Protein AF-A0A3R9URF5-F1 (afdb_monomer_lite)

Secondary structure (DSSP, 8-state):
-PPP------S----------------------------------------TT-----EEEES-TTTSSPPPHHHHHHHHHHHHS--HHHHHHHHHHHHT-SSHHHHHHHH-HHHHHHHHHGGGS--PPP---PPP-GGGGTT--EEEEEETT-SSS-HHHHHHHHHHHSPTT-EEEEETT--TTTHHHHTHHHHHHHHHHHHHT-

Radius of gyration: 18.82 Å; chains: 1; bounding box: 47×36×52 Å

pLDDT: mean 73.77, std 26.65, range [23.89, 97.88]

Structure (mmCIF, N/CA/C/O backbone):
data_AF-A0A3R9URF5-F1
#
_entry.id   AF-A0A3R9URF5-F1
#
loop_
_atom_site.group_PDB
_atom_site.id
_atom_site.type_symbol
_atom_site.label_atom_id
_atom_site.label_alt_id
_atom_site.label_comp_id
_atom_site.label_asym_id
_atom_site.label_entity_id
_atom_site.label_seq_id
_atom_site.pdbx_PDB_ins_code
_atom_site.Cartn_x
_atom_site.Cartn_y
_atom_site.Cartn_z
_atom_site.occupancy
_atom_site.B_iso_or_equiv
_atom_site.auth_seq_id
_atom_site.auth_comp_id
_atom_site.auth_asym_id
_atom_site.auth_atom_id
_atom_site.pdbx_PDB_model_num
ATOM 1 N N . SER A 1 1 ? -15.162 -20.707 -30.178 1.00 28.42 1 SER A N 1
ATOM 2 C CA . SER A 1 1 ? -14.607 -19.344 -30.094 1.00 28.42 1 SER A CA 1
ATOM 3 C C . SER A 1 1 ? -15.216 -18.653 -28.894 1.00 28.42 1 SER A C 1
ATOM 5 O O . SER A 1 1 ? -16.434 -18.517 -28.896 1.00 28.42 1 SER A O 1
ATOM 7 N N . PRO A 1 2 ? -14.468 -18.283 -27.844 1.00 25.27 2 PRO A N 1
ATOM 8 C CA . PRO A 1 2 ? -15.041 -17.464 -26.790 1.00 25.27 2 PRO A CA 1
ATOM 9 C C . PRO A 1 2 ? -15.089 -16.020 -27.293 1.00 25.27 2 PRO A C 1
ATOM 11 O O . PRO A 1 2 ? -14.069 -15.454 -27.683 1.00 25.27 2 PRO A O 1
ATOM 14 N N . GLY A 1 3 ? -16.306 -15.488 -27.382 1.00 24.94 3 GLY A N 1
ATOM 15 C CA . GLY A 1 3 ? -16.598 -14.134 -27.830 1.00 24.94 3 GLY A CA 1
ATOM 16 C C . GLY A 1 3 ? -16.501 -13.121 -26.694 1.00 24.94 3 GLY A C 1
ATOM 17 O O . GLY A 1 3 ? -16.787 -13.422 -25.538 1.00 24.94 3 GLY A O 1
ATOM 18 N N . CYS A 1 4 ? -16.114 -11.904 -27.054 1.00 27.30 4 CYS A N 1
ATOM 19 C CA . CYS A 1 4 ? -16.221 -10.709 -26.232 1.00 27.30 4 CYS A CA 1
ATOM 20 C C . CYS A 1 4 ? -17.657 -10.164 -26.317 1.00 27.30 4 CYS A C 1
ATOM 22 O O . CYS A 1 4 ? -18.156 -9.879 -27.403 1.00 27.30 4 CYS A O 1
ATOM 24 N N . GLY A 1 5 ? -18.324 -10.023 -25.170 1.00 26.41 5 GLY A N 1
ATOM 25 C CA . GLY A 1 5 ? -19.639 -9.392 -25.060 1.00 26.41 5 GLY A CA 1
ATOM 26 C C . GLY A 1 5 ? -19.650 -8.378 -23.922 1.00 26.41 5 GLY A C 1
ATOM 27 O O . GLY A 1 5 ? -19.259 -8.703 -22.805 1.00 26.41 5 GLY A O 1
ATOM 28 N N . ALA A 1 6 ? -20.098 -7.155 -24.208 1.00 30.95 6 ALA A N 1
ATOM 29 C CA . ALA A 1 6 ? -20.483 -6.172 -23.202 1.00 30.95 6 ALA A CA 1
ATOM 30 C C . ALA A 1 6 ? -22.001 -6.275 -23.001 1.00 30.95 6 ALA A C 1
ATOM 32 O O . ALA A 1 6 ? -22.753 -6.164 -23.969 1.00 30.95 6 ALA A O 1
ATOM 33 N N . GLY A 1 7 ? -22.449 -6.513 -21.768 1.00 25.31 7 GLY A N 1
ATOM 34 C CA . GLY A 1 7 ? -23.869 -6.632 -21.443 1.00 25.31 7 GLY A CA 1
ATOM 35 C C . GLY A 1 7 ? -24.193 -6.005 -20.093 1.00 25.31 7 GLY A C 1
ATOM 36 O O . GLY A 1 7 ? -23.496 -6.240 -19.110 1.00 25.31 7 GLY A O 1
ATOM 37 N N . SER A 1 8 ? -25.261 -5.212 -20.055 1.00 35.84 8 SER A N 1
ATOM 38 C CA . SER A 1 8 ? -25.933 -4.753 -18.841 1.00 35.84 8 SER A CA 1
ATOM 39 C C . SER A 1 8 ? -27.150 -5.647 -18.593 1.00 35.84 8 SER A C 1
ATOM 41 O O . SER A 1 8 ? -28.053 -5.721 -19.423 1.00 35.84 8 SER A O 1
ATOM 43 N N . GLY A 1 9 ? -27.179 -6.350 -17.458 1.00 24.16 9 GLY A N 1
ATOM 44 C CA . GLY A 1 9 ? -28.299 -7.217 -17.092 1.00 24.16 9 GLY A CA 1
ATOM 45 C C . GLY A 1 9 ? -28.294 -7.580 -15.610 1.00 24.16 9 GLY A C 1
ATOM 46 O O . GLY A 1 9 ? -27.248 -7.896 -15.052 1.00 24.16 9 GLY A O 1
ATOM 47 N N . GLY A 1 10 ? -29.469 -7.518 -14.979 1.00 32.72 10 GLY A N 1
ATOM 48 C CA . GLY A 1 10 ? -29.718 -8.054 -13.641 1.00 32.72 10 GLY A CA 1
ATOM 49 C C . GLY A 1 10 ? -30.339 -9.450 -13.726 1.00 32.72 10 GLY A C 1
ATOM 50 O O . GLY A 1 10 ? -31.340 -9.633 -14.417 1.00 32.72 10 GLY A O 1
ATOM 51 N N . GLY A 1 11 ? -29.745 -10.417 -13.024 1.00 24.05 11 GLY A N 1
ATOM 52 C CA . GLY A 1 11 ? -30.230 -11.795 -12.871 1.00 24.05 11 GLY A CA 1
ATOM 53 C C . GLY A 1 11 ? -29.167 -12.702 -12.224 1.00 24.05 11 GLY A C 1
ATOM 54 O O . GLY A 1 11 ? -27.980 -12.391 -12.332 1.00 24.05 11 GLY A O 1
ATOM 55 N N . PRO A 1 12 ? -29.544 -13.795 -11.528 1.00 28.56 12 PRO A N 1
ATOM 56 C CA . PRO A 1 12 ? -28.581 -14.695 -10.897 1.00 28.56 12 PRO A CA 1
ATOM 57 C C . PRO A 1 12 ? -27.862 -15.544 -11.956 1.00 28.56 12 PRO A C 1
ATOM 59 O O . PRO A 1 12 ? -28.504 -16.151 -12.812 1.00 28.56 12 PRO A O 1
ATOM 62 N N . GLY A 1 13 ? -26.531 -15.607 -11.886 1.00 29.31 13 GLY A N 1
ATOM 63 C CA . GLY A 1 13 ? -25.712 -16.404 -12.796 1.00 29.31 13 GLY A CA 1
ATOM 64 C C . GLY A 1 13 ? -24.413 -16.868 -12.141 1.00 29.31 13 GLY A C 1
ATOM 65 O O . GLY A 1 13 ? -23.781 -16.123 -11.398 1.00 29.31 13 GLY A O 1
ATOM 66 N N . SER A 1 14 ? -24.020 -18.107 -12.423 1.00 32.75 14 SER A N 1
ATOM 67 C CA . SER A 1 14 ? -22.758 -18.720 -11.999 1.00 32.75 14 SER A CA 1
ATOM 68 C C . SER A 1 14 ? -21.803 -18.824 -13.190 1.00 32.75 14 SER A C 1
ATOM 70 O O . SER A 1 14 ? -22.170 -19.409 -14.211 1.00 32.75 14 SER A O 1
ATOM 72 N N . GLY A 1 15 ? -20.582 -18.293 -13.064 1.00 30.11 15 GLY A N 1
ATOM 73 C CA . GLY A 1 15 ? -19.547 -18.394 -14.097 1.00 30.11 15 GLY A CA 1
ATOM 74 C C . GLY A 1 15 ? -18.146 -18.052 -13.581 1.00 30.11 15 GLY A C 1
ATOM 75 O O . GLY A 1 15 ? -17.984 -17.139 -12.777 1.00 30.11 15 GLY A O 1
ATOM 76 N N . SER A 1 16 ? -17.130 -18.776 -14.059 1.00 30.94 16 SER A N 1
ATOM 77 C CA . SER A 1 16 ? -15.710 -18.479 -13.817 1.00 30.94 16 SER A CA 1
ATOM 78 C C . SER A 1 16 ? -15.127 -17.702 -15.000 1.00 30.94 16 SER A C 1
ATOM 80 O O . SER A 1 16 ? -15.287 -18.118 -16.148 1.00 30.94 16 SER A O 1
ATOM 82 N N . GLY A 1 17 ? -14.435 -16.591 -14.731 1.00 27.28 17 GLY A N 1
ATOM 83 C CA . GLY A 1 17 ? -13.793 -15.773 -15.760 1.00 27.28 17 GLY A CA 1
ATOM 84 C C . GLY A 1 17 ? -12.640 -14.930 -15.213 1.00 27.28 17 GLY A C 1
ATOM 85 O O . GLY A 1 17 ? -12.707 -14.414 -14.101 1.00 27.28 17 GLY A O 1
ATOM 86 N N . CYS A 1 18 ? -11.582 -14.785 -16.009 1.00 27.02 18 CYS A N 1
ATOM 87 C CA . CYS A 1 18 ? -10.469 -13.868 -15.779 1.00 27.02 18 CYS A CA 1
ATOM 88 C C . CYS A 1 18 ? -10.665 -12.614 -16.646 1.00 27.02 18 CYS A C 1
ATOM 90 O O . CYS A 1 18 ? -10.828 -12.707 -17.861 1.00 27.02 18 CYS A O 1
ATOM 92 N N . GLY A 1 19 ? -10.679 -11.436 -16.017 1.00 24.86 19 GLY A N 1
ATOM 93 C CA . GLY A 1 19 ? -10.877 -10.157 -16.695 1.00 24.86 19 GLY A CA 1
ATOM 94 C C . GLY A 1 19 ? -9.983 -9.069 -16.111 1.00 24.86 19 GLY A C 1
ATOM 95 O O . GLY A 1 19 ? -9.901 -8.914 -14.896 1.00 24.86 19 GLY A O 1
ATOM 96 N N . ALA A 1 20 ? -9.327 -8.309 -16.986 1.00 30.61 20 ALA A N 1
ATOM 97 C CA . ALA A 1 20 ? -8.655 -7.062 -16.647 1.00 30.61 20 ALA A CA 1
ATOM 98 C C . ALA A 1 20 ? -9.535 -5.903 -17.128 1.00 30.61 20 ALA A C 1
ATOM 100 O O . ALA A 1 20 ? -9.883 -5.833 -18.306 1.00 30.61 20 ALA A O 1
ATOM 101 N N . GLY A 1 21 ? -9.911 -5.010 -16.214 1.00 26.44 21 GLY A N 1
ATOM 102 C CA . GLY A 1 21 ? -10.703 -3.826 -16.523 1.00 26.44 21 GLY A CA 1
ATOM 103 C C . GLY A 1 21 ? -10.091 -2.586 -15.888 1.00 26.44 21 GLY A C 1
ATOM 104 O O . GLY A 1 21 ? -9.818 -2.565 -14.691 1.00 26.44 21 GLY A O 1
ATOM 105 N N . SER A 1 22 ? -9.902 -1.538 -16.686 1.00 33.94 22 SER A N 1
ATOM 106 C CA . SER A 1 22 ? -9.777 -0.167 -16.193 1.00 33.94 22 SER A CA 1
ATOM 107 C C . SER A 1 22 ? -11.158 0.466 -16.308 1.00 33.94 22 SER A C 1
ATOM 109 O O . SER A 1 22 ? -11.662 0.646 -17.414 1.00 33.94 22 SER A O 1
ATOM 111 N N . GLY A 1 23 ? -11.801 0.743 -15.175 1.00 28.41 23 GLY A N 1
ATOM 112 C CA . GLY A 1 23 ? -13.142 1.316 -15.137 1.00 28.41 23 GLY A CA 1
ATOM 113 C C . GLY A 1 23 ? -13.184 2.578 -14.287 1.00 28.41 23 GLY A C 1
ATOM 114 O O . GLY A 1 23 ? -12.798 2.551 -13.123 1.00 28.41 23 GLY A O 1
ATOM 115 N N . SER A 1 24 ? -13.707 3.660 -14.857 1.00 39.72 24 SER A N 1
ATOM 116 C CA . SER A 1 24 ? -14.332 4.742 -14.095 1.00 39.72 24 SER A CA 1
ATOM 117 C C . SER A 1 24 ? -15.833 4.468 -14.123 1.00 39.72 24 SER A C 1
ATOM 119 O O . SER A 1 24 ? -16.439 4.551 -15.188 1.00 39.72 24 SER A O 1
ATOM 121 N N . GLY A 1 25 ? -16.427 4.075 -12.994 1.00 26.67 25 GLY A N 1
ATOM 122 C CA . GLY A 1 25 ? -17.831 3.664 -12.940 1.00 26.67 25 GLY A CA 1
ATOM 123 C C . GLY A 1 25 ? -18.557 4.203 -11.713 1.00 26.67 25 GLY A C 1
ATOM 124 O O . GLY A 1 25 ? -18.108 4.018 -10.585 1.00 26.67 25 GLY A O 1
ATOM 125 N N . SER A 1 26 ? -19.696 4.854 -11.946 1.00 30.62 26 SER A N 1
ATOM 126 C CA . SER A 1 26 ? -20.725 5.141 -10.941 1.00 30.62 26 SER A CA 1
ATOM 127 C C . SER A 1 26 ? -21.717 3.968 -10.929 1.00 30.62 26 SER A C 1
ATOM 129 O O . SER A 1 26 ? -22.151 3.534 -11.992 1.00 30.62 26 SER A O 1
ATOM 131 N N . GLY A 1 27 ? -22.002 3.393 -9.755 1.00 25.81 27 GLY A N 1
ATOM 132 C CA . GLY A 1 27 ? -22.607 2.055 -9.633 1.00 25.81 27 GLY A CA 1
ATOM 133 C C . GLY A 1 27 ? -24.140 1.966 -9.589 1.00 25.81 27 GLY A C 1
ATOM 134 O O . GLY A 1 27 ? -24.833 2.974 -9.518 1.00 25.81 27 GLY A O 1
ATOM 135 N N . CYS A 1 28 ? -24.6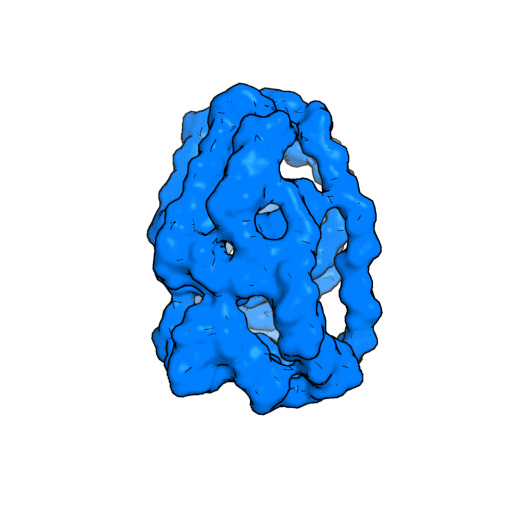46 0.725 -9.579 1.00 23.89 28 CYS A N 1
ATOM 136 C CA . CYS A 1 28 ? -25.727 0.172 -8.734 1.00 23.89 28 CYS A CA 1
ATOM 137 C C . CYS A 1 28 ? -25.755 -1.365 -8.918 1.00 23.89 28 CYS A C 1
ATOM 139 O O . CYS A 1 28 ? -25.467 -1.859 -10.005 1.00 23.89 28 CYS A O 1
ATOM 141 N N . GLY A 1 29 ? -26.005 -2.124 -7.842 1.00 25.17 29 GLY A N 1
ATOM 142 C CA . GLY A 1 29 ? -25.823 -3.583 -7.799 1.00 25.17 29 GLY A CA 1
ATOM 143 C C . GLY A 1 29 ? -27.100 -4.385 -7.532 1.00 25.17 29 GLY A C 1
ATOM 144 O O . GLY A 1 29 ? -28.068 -3.863 -6.986 1.00 25.17 29 GLY A O 1
ATOM 145 N N . ALA A 1 30 ? -27.049 -5.676 -7.868 1.00 25.08 30 ALA A N 1
ATOM 146 C CA . ALA A 1 30 ? -27.862 -6.750 -7.295 1.00 25.08 30 ALA A CA 1
ATOM 147 C C . ALA A 1 30 ? -27.061 -8.065 -7.380 1.00 25.08 30 ALA A C 1
ATOM 149 O O . ALA A 1 30 ? -26.409 -8.319 -8.392 1.00 25.08 30 ALA A O 1
ATOM 150 N N . GLY A 1 31 ? -27.052 -8.860 -6.305 1.00 29.19 31 GLY A N 1
ATOM 151 C CA . GLY A 1 31 ? -26.165 -10.020 -6.151 1.00 29.19 31 GLY A CA 1
ATOM 152 C C . GLY A 1 31 ? -26.843 -11.382 -6.316 1.00 29.19 31 GLY A C 1
ATOM 153 O O . GLY A 1 31 ? -28.028 -11.536 -6.031 1.00 29.19 31 GLY A O 1
ATOM 154 N N . SER A 1 32 ? -26.053 -12.381 -6.719 1.00 25.28 32 SER A N 1
ATOM 155 C CA . SER A 1 32 ? -26.089 -13.792 -6.277 1.00 25.28 32 SER A CA 1
ATOM 156 C C . SER A 1 32 ? -24.810 -14.484 -6.778 1.00 25.28 32 SER A C 1
ATOM 158 O O . SER A 1 32 ? -24.400 -14.241 -7.909 1.00 25.28 32 SER A O 1
ATOM 160 N N . GLY A 1 33 ? -24.131 -15.258 -5.922 1.00 31.80 33 GLY A N 1
ATOM 161 C CA . GLY A 1 33 ? -22.721 -15.638 -6.111 1.00 31.80 33 GLY A CA 1
ATOM 162 C C . GLY A 1 33 ? -22.437 -17.042 -6.662 1.00 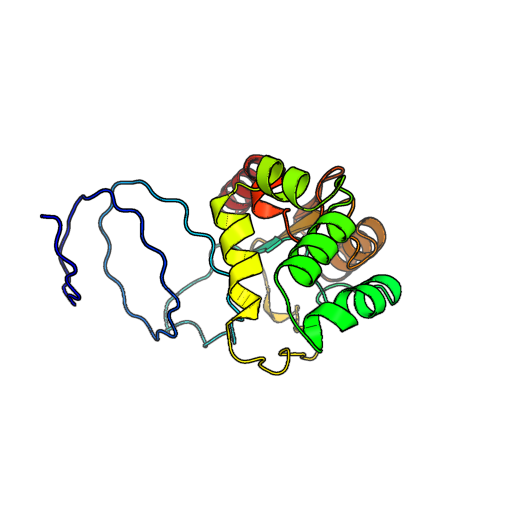31.80 33 GLY A C 1
ATOM 163 O O . GLY A 1 33 ? -23.276 -17.934 -6.582 1.00 31.80 33 GLY A O 1
ATOM 164 N N . SER A 1 34 ? -21.207 -17.238 -7.161 1.00 25.59 34 SER A N 1
ATOM 165 C CA . SER A 1 34 ? -20.244 -18.328 -6.853 1.00 25.59 34 SER A CA 1
ATOM 166 C C . SER A 1 34 ? -18.905 -18.057 -7.589 1.00 25.59 34 SER A C 1
ATOM 168 O O . SER A 1 34 ? -18.943 -17.482 -8.672 1.00 25.59 34 SER A O 1
ATOM 170 N N . GLY A 1 35 ? -17.754 -18.396 -6.966 1.00 29.36 35 GLY A N 1
ATOM 171 C CA . GLY A 1 35 ? -16.358 -17.956 -7.274 1.00 29.36 35 GLY A CA 1
ATOM 172 C C . GLY A 1 35 ? -15.794 -18.267 -8.681 1.00 29.36 35 GLY A C 1
ATOM 173 O O . GLY A 1 35 ? -16.471 -18.867 -9.505 1.00 29.36 35 GLY A O 1
ATOM 174 N N . SER A 1 36 ? -14.570 -17.902 -9.092 1.00 31.70 36 SER A N 1
ATOM 175 C CA . SER A 1 36 ? -13.349 -17.373 -8.455 1.00 31.70 36 SER A CA 1
ATOM 176 C C . SER A 1 36 ? -12.629 -16.418 -9.428 1.00 31.70 36 SER A C 1
ATOM 178 O O . SER A 1 36 ? -12.714 -16.613 -10.641 1.00 31.70 36 SER A O 1
ATOM 180 N N . GLY A 1 37 ? -11.855 -15.454 -8.908 1.00 25.44 37 GLY A N 1
ATOM 181 C CA . GLY A 1 37 ? -10.902 -14.645 -9.685 1.00 25.44 37 GLY A CA 1
ATOM 182 C C . GLY A 1 37 ? -10.166 -13.604 -8.828 1.00 25.44 37 GLY A C 1
ATOM 183 O O . GLY A 1 37 ? -10.797 -12.898 -8.047 1.00 25.44 37 GLY A O 1
ATOM 184 N N . CYS A 1 38 ? -8.839 -13.502 -8.957 1.00 25.75 38 CYS A N 1
ATOM 185 C CA . CYS A 1 38 ? -8.030 -12.449 -8.338 1.00 25.75 38 CYS A CA 1
ATOM 186 C C . CYS A 1 38 ? -7.681 -11.377 -9.383 1.00 25.75 38 CYS A C 1
ATOM 188 O O . CYS A 1 38 ? -6.877 -11.593 -10.284 1.00 25.75 38 CYS A O 1
ATOM 190 N N . GLY A 1 39 ? -8.313 -10.209 -9.259 1.00 25.00 39 GLY A N 1
ATOM 191 C CA . GLY A 1 39 ? -7.951 -8.995 -9.984 1.00 25.00 39 GLY A CA 1
ATOM 192 C C . GLY A 1 39 ? -7.612 -7.903 -8.977 1.00 25.00 39 GLY A C 1
ATOM 193 O O . GLY A 1 39 ? -8.473 -7.501 -8.200 1.00 25.00 39 GLY A O 1
ATOM 194 N N . ALA A 1 40 ? -6.368 -7.429 -8.973 1.00 31.81 40 ALA A N 1
ATOM 195 C CA . ALA A 1 40 ? -5.954 -6.269 -8.189 1.00 31.81 40 ALA A CA 1
ATOM 196 C C . ALA A 1 40 ? -5.761 -5.084 -9.141 1.00 31.81 40 ALA A C 1
ATOM 198 O O . ALA A 1 40 ? -4.789 -5.028 -9.893 1.00 31.81 40 ALA A O 1
ATOM 199 N N . GLY A 1 41 ? -6.713 -4.152 -9.136 1.00 29.17 41 GLY A N 1
ATOM 200 C CA . GLY A 1 41 ? -6.567 -2.854 -9.787 1.00 29.17 41 GLY A CA 1
ATOM 201 C C . GLY A 1 41 ? -5.970 -1.842 -8.815 1.00 29.17 41 GLY A C 1
ATOM 202 O O . GLY A 1 41 ? -6.345 -1.801 -7.646 1.00 29.17 41 GLY A O 1
ATOM 203 N N . SER A 1 42 ? -5.063 -0.997 -9.296 1.00 34.19 42 SER A N 1
ATOM 204 C CA . SER A 1 42 ? -4.685 0.224 -8.583 1.00 34.19 42 SER A CA 1
ATOM 205 C C . SER A 1 42 ? -5.685 1.324 -8.945 1.00 34.19 42 SER A C 1
ATOM 207 O O . SER A 1 42 ? -5.737 1.767 -10.090 1.00 34.19 42 SER A O 1
ATOM 209 N N . GLY A 1 43 ? -6.502 1.745 -7.979 1.00 30.08 43 GLY A N 1
ATOM 210 C CA . GLY A 1 43 ? -7.451 2.849 -8.114 1.00 30.08 43 GLY A CA 1
ATOM 211 C C . GLY A 1 43 ? -7.078 4.000 -7.184 1.00 30.08 43 GLY A C 1
ATOM 212 O O . GLY A 1 43 ? -6.783 3.789 -6.012 1.00 30.08 43 GLY A O 1
ATOM 213 N N . SER A 1 44 ? -7.113 5.230 -7.692 1.00 31.88 44 SER A N 1
ATOM 214 C CA . SER A 1 44 ? -7.213 6.424 -6.849 1.00 31.88 44 SER A CA 1
ATOM 215 C C . SER A 1 44 ? -8.698 6.704 -6.635 1.00 31.88 44 SER A C 1
ATOM 217 O O . SER A 1 44 ? -9.380 7.155 -7.552 1.00 31.88 44 SER A O 1
ATOM 219 N N . GLY A 1 45 ? -9.223 6.390 -5.452 1.00 28.03 45 GLY A N 1
ATOM 220 C CA . GLY A 1 45 ? -10.602 6.710 -5.099 1.00 28.03 45 GLY A CA 1
ATOM 221 C C . GLY A 1 45 ? -10.700 8.139 -4.577 1.00 28.03 45 GLY A C 1
ATOM 222 O O . GLY A 1 45 ? -10.264 8.418 -3.464 1.00 28.03 45 GLY A O 1
ATOM 223 N N . ALA A 1 46 ? -11.317 9.042 -5.339 1.00 30.80 46 ALA A N 1
ATOM 224 C CA . ALA A 1 46 ? -12.064 10.119 -4.704 1.00 30.80 46 ALA A CA 1
ATOM 225 C C . ALA A 1 46 ? -13.292 9.454 -4.073 1.00 30.80 46 ALA A C 1
ATOM 227 O O . ALA A 1 46 ? -14.088 8.846 -4.789 1.00 30.80 46 ALA A O 1
ATOM 228 N N . GLY A 1 47 ? -13.410 9.488 -2.745 1.00 31.11 47 GLY A N 1
ATOM 229 C CA . GLY A 1 47 ? -14.585 8.956 -2.064 1.00 31.11 47 GLY A CA 1
ATOM 230 C C . GLY A 1 47 ? -15.825 9.690 -2.560 1.00 31.11 47 GLY A C 1
ATOM 231 O O . GLY A 1 47 ? -16.051 10.839 -2.187 1.00 31.11 47 GLY A O 1
ATOM 232 N N . ALA A 1 48 ? -16.618 9.052 -3.419 1.00 35.41 48 ALA A N 1
ATOM 233 C CA . ALA A 1 48 ? -17.992 9.478 -3.601 1.00 35.41 48 ALA A CA 1
ATOM 234 C C . ALA A 1 48 ? -18.702 9.280 -2.252 1.00 35.41 48 ALA A C 1
ATOM 236 O O . ALA A 1 48 ? -18.423 8.284 -1.572 1.00 35.41 48 ALA A O 1
ATOM 237 N N . PRO A 1 49 ? -19.599 10.190 -1.834 1.00 37.12 49 PRO A N 1
ATOM 238 C CA . PRO A 1 49 ? -20.479 9.886 -0.720 1.00 37.12 49 PRO A CA 1
ATOM 239 C C . PRO A 1 49 ? -21.173 8.562 -1.040 1.00 37.12 49 PRO A C 1
ATOM 241 O O . PRO A 1 49 ? -21.697 8.379 -2.141 1.00 37.12 49 PRO A O 1
ATOM 244 N N . ALA A 1 50 ? -21.096 7.623 -0.097 1.00 44.47 50 ALA A N 1
ATOM 245 C CA . ALA A 1 50 ? -21.834 6.376 -0.160 1.00 44.47 50 ALA A CA 1
ATOM 246 C C . ALA A 1 50 ? -23.268 6.675 -0.615 1.00 44.47 50 ALA A C 1
ATOM 248 O O . ALA A 1 50 ? -23.893 7.608 -0.099 1.00 44.47 50 ALA A O 1
ATOM 249 N N . ALA A 1 51 ? -23.775 5.914 -1.592 1.00 43.97 51 ALA A N 1
ATOM 250 C CA . ALA A 1 51 ? -25.187 5.986 -1.947 1.00 43.97 51 ALA A CA 1
ATOM 251 C C . ALA A 1 51 ? -26.005 5.909 -0.644 1.00 43.97 51 ALA A C 1
ATOM 253 O O . ALA A 1 51 ? -25.646 5.098 0.223 1.00 43.97 51 ALA A O 1
ATOM 254 N N . PRO A 1 52 ? -27.039 6.751 -0.456 1.00 41.69 52 PRO A N 1
ATOM 255 C CA . PRO A 1 52 ? -27.807 6.765 0.782 1.00 41.69 52 PRO A CA 1
ATOM 256 C C . PRO A 1 52 ? -28.220 5.336 1.156 1.00 41.69 52 PRO A C 1
ATOM 258 O O . PRO A 1 52 ? -28.954 4.692 0.412 1.00 41.69 52 PRO A O 1
ATOM 261 N N . GLY A 1 53 ? -27.692 4.823 2.272 1.00 54.00 53 GLY A N 1
ATOM 262 C CA . GLY A 1 53 ? -27.992 3.476 2.766 1.00 54.00 53 GLY A CA 1
ATOM 263 C C . GLY A 1 53 ? -26.840 2.465 2.778 1.00 54.00 53 GLY A C 1
ATOM 264 O O . GLY A 1 53 ? -26.992 1.440 3.438 1.00 54.00 53 GLY A O 1
ATOM 265 N N . VAL A 1 54 ? -25.684 2.724 2.152 1.00 58.31 54 VAL A N 1
ATOM 266 C CA . VAL A 1 54 ? -24.510 1.842 2.331 1.00 58.31 54 VAL A CA 1
ATOM 267 C C . VAL A 1 54 ? -23.845 2.163 3.669 1.00 58.31 54 VAL A C 1
ATOM 269 O O . VAL A 1 54 ? -23.293 3.248 3.855 1.00 58.31 54 VAL A O 1
ATOM 272 N N . ARG A 1 55 ? -23.910 1.221 4.615 1.00 69.56 55 ARG A N 1
ATOM 273 C CA . ARG A 1 55 ? -23.173 1.301 5.880 1.00 69.56 55 ARG A CA 1
ATOM 274 C C . ARG A 1 55 ? -21.872 0.523 5.764 1.00 69.56 55 ARG A C 1
ATOM 276 O O . ARG A 1 55 ? -21.866 -0.609 5.297 1.00 69.56 55 ARG A O 1
ATOM 283 N N . LEU A 1 56 ? -20.778 1.156 6.178 1.00 77.88 56 LEU A N 1
ATOM 284 C CA . LEU A 1 56 ? -19.501 0.476 6.331 1.00 77.88 56 LEU A CA 1
ATOM 285 C C . LEU A 1 56 ? -19.562 -0.362 7.604 1.00 77.88 56 LEU A C 1
ATOM 287 O O . LEU A 1 56 ? -19.868 0.167 8.671 1.00 77.88 56 LEU A O 1
ATOM 291 N N . GLU A 1 57 ? -19.273 -1.648 7.471 1.00 84.94 57 GLU A N 1
ATOM 292 C CA . GLU A 1 57 ? -19.162 -2.568 8.604 1.00 84.94 57 GLU A CA 1
ATOM 293 C C . GLU A 1 57 ? -17.785 -2.437 9.269 1.00 84.94 57 GLU A C 1
ATOM 295 O O . GLU A 1 57 ? -17.658 -2.510 10.481 1.00 84.94 57 GLU A O 1
ATOM 300 N N . GLY A 1 58 ? -16.745 -2.116 8.500 1.00 87.94 58 GLY A N 1
ATOM 301 C CA . GLY A 1 58 ? -15.411 -1.897 9.036 1.00 87.94 58 GLY A CA 1
ATOM 302 C C . GLY A 1 58 ? -14.473 -1.257 8.025 1.00 87.94 58 GLY A C 1
ATOM 303 O O . GLY A 1 58 ? -14.794 -1.132 6.841 1.00 87.94 58 GLY A O 1
ATOM 304 N N . LEU A 1 59 ? -13.305 -0.841 8.503 1.00 90.94 59 LEU A N 1
ATOM 305 C CA . LEU A 1 59 ? -12.263 -0.223 7.694 1.00 90.94 59 LEU A CA 1
ATOM 306 C C . LEU A 1 59 ? -10.923 -0.917 7.936 1.00 90.94 59 LEU A C 1
ATOM 308 O O . LEU A 1 59 ? -10.382 -0.863 9.038 1.00 90.94 59 LEU A O 1
ATOM 312 N N . VAL A 1 60 ? -10.358 -1.506 6.883 1.00 92.94 60 VAL A N 1
ATOM 313 C CA . VAL A 1 60 ? -8.988 -2.029 6.892 1.00 92.94 60 VAL A CA 1
ATOM 314 C C . VAL A 1 60 ? -8.097 -1.103 6.074 1.00 92.94 60 VAL A C 1
ATOM 316 O O . VAL A 1 60 ? -8.345 -0.869 4.893 1.00 92.94 60 VAL A O 1
ATOM 319 N N . LEU A 1 61 ? -7.054 -0.565 6.702 1.00 92.81 61 LEU A N 1
ATOM 320 C CA . LEU A 1 61 ? -6.061 0.290 6.062 1.00 92.81 61 LEU A CA 1
ATOM 321 C C . LEU A 1 61 ? -4.750 -0.477 5.884 1.00 92.81 61 LEU A C 1
ATOM 323 O O . LEU A 1 61 ? -4.138 -0.900 6.863 1.00 92.81 61 LEU A O 1
ATOM 327 N N . LEU A 1 62 ? -4.304 -0.615 4.635 1.00 93.44 62 LEU A N 1
ATOM 328 C CA . LEU A 1 62 ? -3.061 -1.300 4.281 1.00 93.44 62 LEU A CA 1
ATOM 329 C C . LEU A 1 62 ? -1.954 -0.279 4.008 1.00 93.44 62 LEU A C 1
ATOM 331 O O . LEU A 1 62 ? -2.045 0.510 3.071 1.00 93.44 62 LEU A O 1
ATOM 335 N N . ASP A 1 63 ? -0.939 -0.284 4.865 1.00 91.88 63 ASP A N 1
ATOM 336 C CA . ASP A 1 63 ? 0.210 0.624 4.903 1.00 91.88 63 ASP A CA 1
ATOM 337 C C . ASP A 1 63 ? -0.131 2.080 4.513 1.00 91.88 63 ASP A C 1
ATOM 339 O O . ASP A 1 63 ? 0.477 2.648 3.598 1.00 91.88 63 ASP A O 1
ATOM 343 N N . PRO A 1 64 ? -1.135 2.704 5.168 1.00 88.12 64 PRO A N 1
ATOM 344 C CA . PRO A 1 64 ? -1.764 3.924 4.674 1.00 88.12 64 PRO A CA 1
ATOM 345 C C . PRO A 1 64 ? -0.794 5.109 4.709 1.00 88.12 64 PRO A C 1
ATOM 347 O O . PRO A 1 64 ? -0.506 5.703 5.756 1.00 88.12 64 PRO A O 1
ATOM 350 N N . THR A 1 65 ? -0.292 5.486 3.535 1.00 88.31 65 THR A N 1
ATOM 351 C CA . THR A 1 65 ? 0.613 6.628 3.397 1.00 88.31 65 THR A CA 1
ATOM 352 C C . THR A 1 65 ? -0.137 7.939 3.607 1.00 88.31 65 THR A C 1
ATOM 354 O O . THR A 1 65 ? -1.312 8.069 3.283 1.00 88.31 65 THR A O 1
ATOM 357 N N . GLN A 1 66 ? 0.536 8.924 4.206 1.00 86.38 66 GLN A N 1
ATOM 358 C CA . GLN A 1 66 ? -0.009 10.262 4.474 1.00 86.38 66 GLN A CA 1
ATOM 359 C C . GLN A 1 66 ? -1.164 10.340 5.487 1.00 86.38 66 GLN A C 1
ATOM 361 O O . GLN A 1 66 ? -1.470 11.448 5.919 1.00 86.38 66 GLN A O 1
ATOM 366 N N . VAL A 1 67 ? -1.726 9.222 5.963 1.00 90.25 67 VAL A N 1
ATOM 367 C CA . VAL A 1 67 ? -2.782 9.220 6.995 1.00 90.25 67 VAL A CA 1
ATOM 368 C C . VAL A 1 67 ? -2.204 9.496 8.386 1.00 90.25 67 VAL A C 1
ATOM 370 O O . VAL A 1 67 ? -2.563 10.481 9.024 1.00 90.25 67 VAL A O 1
ATOM 373 N N . PHE A 1 68 ? -1.244 8.682 8.835 1.00 89.69 68 PHE A N 1
ATOM 374 C CA . PHE A 1 68 ? -0.661 8.776 10.188 1.00 89.69 68 PHE A CA 1
ATOM 375 C C . PHE A 1 68 ? 0.760 9.357 10.212 1.00 89.69 68 PHE A C 1
ATOM 377 O O . PHE A 1 68 ? 1.351 9.568 11.269 1.00 89.69 68 PHE A O 1
ATOM 384 N N . GLY A 1 69 ? 1.334 9.638 9.042 1.00 88.50 69 GLY A N 1
ATOM 385 C CA . GLY A 1 69 ? 2.688 10.165 8.901 1.00 88.50 69 GLY A CA 1
ATOM 386 C C . GLY A 1 69 ? 2.993 10.579 7.468 1.00 88.50 69 GLY A C 1
ATOM 387 O O . GLY A 1 69 ? 2.277 10.210 6.545 1.00 88.50 69 GLY A O 1
ATOM 388 N N . GLY A 1 70 ? 4.030 11.396 7.280 1.00 86.69 70 GLY A N 1
ATOM 389 C CA . GLY A 1 70 ? 4.485 11.807 5.949 1.00 86.69 70 GLY A CA 1
ATOM 390 C C . GLY A 1 70 ? 5.386 10.768 5.279 1.00 86.69 70 GLY A C 1
ATOM 391 O O . GLY A 1 70 ? 5.857 9.830 5.923 1.00 86.69 70 GLY A O 1
ATOM 392 N N . PHE A 1 71 ? 5.661 10.975 3.991 1.00 89.25 71 PHE A N 1
ATOM 393 C CA . PHE A 1 71 ? 6.648 10.182 3.264 1.00 89.25 71 PHE A CA 1
ATOM 394 C C . PHE A 1 71 ? 8.074 10.438 3.763 1.00 89.25 71 PHE A C 1
ATOM 396 O O . PHE A 1 71 ? 8.439 11.560 4.120 1.00 89.25 71 PHE A O 1
ATOM 403 N N . ARG A 1 72 ? 8.920 9.408 3.703 1.00 92.12 72 ARG A N 1
ATOM 404 C CA . ARG A 1 72 ? 10.371 9.544 3.850 1.00 92.12 72 ARG A CA 1
ATOM 405 C C . ARG A 1 72 ? 10.935 10.291 2.637 1.00 92.12 72 ARG A C 1
ATOM 407 O O . ARG A 1 72 ? 10.644 9.904 1.506 1.00 92.12 72 ARG A O 1
ATOM 414 N N . PRO A 1 73 ? 11.816 11.289 2.824 1.00 93.50 73 PRO A N 1
ATOM 415 C CA . PRO A 1 73 ? 12.424 12.006 1.701 1.00 93.50 73 PRO A CA 1
ATOM 416 C C . PRO A 1 73 ? 13.140 11.078 0.711 1.00 93.50 73 PRO A C 1
ATOM 418 O O . PRO A 1 73 ? 12.978 11.217 -0.497 1.00 93.50 73 PRO A O 1
ATOM 421 N N . ALA A 1 74 ? 13.856 10.067 1.218 1.00 93.31 74 ALA A N 1
ATOM 422 C CA . ALA A 1 74 ? 14.538 9.073 0.388 1.00 93.31 74 ALA A CA 1
ATOM 423 C C . ALA A 1 74 ? 13.578 8.293 -0.529 1.00 93.31 74 ALA A C 1
ATOM 425 O O . ALA A 1 74 ? 13.942 7.959 -1.655 1.00 93.31 74 ALA A O 1
ATOM 426 N N . TYR A 1 75 ? 12.347 8.039 -0.074 1.00 92.62 75 TYR A N 1
ATOM 427 C CA . TYR A 1 75 ? 11.312 7.408 -0.889 1.00 92.62 75 TYR A CA 1
ATOM 428 C C . TYR A 1 75 ? 10.889 8.302 -2.051 1.00 92.62 75 TYR A C 1
ATOM 430 O O . TYR A 1 75 ? 10.889 7.856 -3.195 1.00 92.62 75 TYR A O 1
ATOM 438 N N . LEU A 1 76 ? 10.617 9.580 -1.779 1.00 92.00 76 LEU A N 1
ATOM 439 C CA . LEU A 1 76 ? 10.226 10.543 -2.812 1.00 92.00 76 LEU A CA 1
ATOM 440 C C . LEU A 1 76 ? 11.329 10.736 -3.856 1.00 92.00 76 LEU A C 1
ATOM 442 O O . LEU A 1 76 ? 11.057 10.692 -5.053 1.00 92.00 76 LEU A O 1
ATOM 446 N N . VAL A 1 77 ? 12.581 10.876 -3.411 1.00 95.00 77 VAL A N 1
ATOM 447 C CA . VAL A 1 77 ? 13.745 10.991 -4.302 1.00 95.00 77 VAL A CA 1
ATOM 448 C C . VAL A 1 77 ? 13.858 9.771 -5.215 1.00 95.00 77 VAL A C 1
ATOM 450 O O . VAL A 1 77 ? 14.141 9.912 -6.403 1.00 95.00 77 VAL A O 1
ATOM 453 N N . ARG A 1 78 ? 13.605 8.570 -4.687 1.00 93.62 78 ARG A N 1
ATOM 454 C CA . ARG A 1 78 ? 13.691 7.336 -5.468 1.00 93.62 78 ARG A CA 1
ATOM 455 C C . ARG A 1 78 ? 12.499 7.119 -6.400 1.00 93.62 78 ARG A C 1
ATOM 457 O O . ARG A 1 78 ? 12.686 6.538 -7.465 1.00 93.62 78 ARG A O 1
ATOM 464 N N . ALA A 1 79 ? 11.312 7.593 -6.029 1.00 89.69 79 ALA A N 1
ATOM 465 C CA . ALA A 1 79 ? 10.116 7.539 -6.868 1.00 89.69 79 ALA A CA 1
ATOM 466 C C . ALA A 1 79 ? 10.161 8.559 -8.020 1.00 89.69 79 ALA A C 1
ATOM 468 O O . ALA A 1 79 ? 9.618 8.306 -9.096 1.00 89.69 79 ALA A O 1
ATOM 469 N N . LEU A 1 80 ? 10.835 9.699 -7.827 1.00 90.56 80 LEU A N 1
ATOM 470 C CA . LEU A 1 80 ? 10.818 10.826 -8.762 1.00 90.56 80 LEU A CA 1
ATOM 471 C C . LEU A 1 80 ? 11.171 10.457 -10.220 1.00 90.56 80 LEU A C 1
ATOM 473 O O . LEU A 1 80 ? 10.425 10.864 -11.110 1.00 90.56 80 LEU A O 1
ATOM 477 N N . PRO A 1 81 ? 12.224 9.668 -10.523 1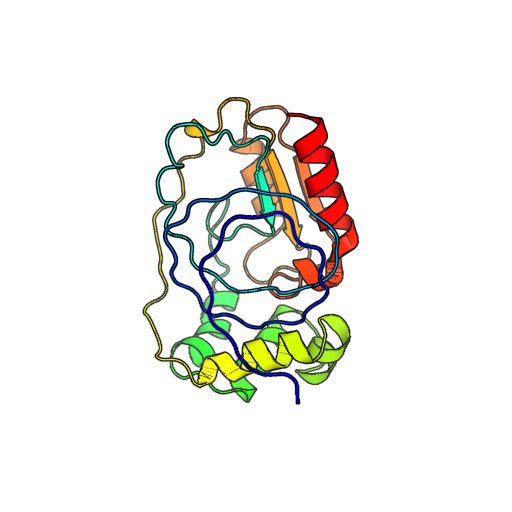.00 90.06 81 PRO A N 1
ATOM 478 C CA . PRO A 1 81 ? 12.542 9.310 -11.907 1.00 90.06 81 PRO A CA 1
ATOM 479 C C . PRO A 1 81 ? 11.426 8.524 -12.605 1.00 90.06 81 PRO A C 1
ATOM 481 O O . PRO A 1 81 ? 11.195 8.724 -13.797 1.00 90.06 81 PRO A O 1
ATOM 484 N N . MET A 1 82 ? 10.735 7.648 -11.867 1.00 89.25 82 MET A N 1
ATOM 485 C CA . MET A 1 82 ? 9.598 6.873 -12.368 1.00 89.25 82 MET A CA 1
ATOM 486 C C . MET A 1 82 ? 8.385 7.778 -12.613 1.00 89.25 82 MET A C 1
ATOM 488 O O . MET A 1 82 ? 7.733 7.639 -13.639 1.00 89.25 82 MET A O 1
ATOM 492 N N . LEU A 1 83 ? 8.124 8.738 -11.721 1.00 86.62 83 LEU A N 1
ATOM 493 C CA . LEU A 1 83 ? 7.001 9.674 -11.850 1.00 86.62 83 LEU A CA 1
ATOM 494 C C . LEU A 1 83 ? 7.187 10.683 -12.993 1.00 86.62 83 LEU A C 1
ATOM 496 O O . LEU A 1 83 ? 6.229 11.017 -13.683 1.00 86.62 83 LEU A O 1
ATOM 500 N N . LEU A 1 84 ? 8.411 11.178 -13.199 1.00 89.44 84 LEU A N 1
ATOM 501 C CA . LEU A 1 84 ? 8.696 12.170 -14.242 1.00 89.44 84 LEU A CA 1
ATOM 502 C C . LEU A 1 84 ? 8.747 11.558 -15.642 1.00 89.44 84 LEU A C 1
ATOM 504 O O . LEU A 1 84 ? 8.404 12.219 -16.619 1.00 89.44 84 LEU A O 1
ATOM 508 N N . ARG A 1 85 ? 9.256 10.329 -15.756 1.00 90.62 85 ARG A N 1
ATOM 509 C CA . ARG A 1 85 ? 9.463 9.641 -17.033 1.00 90.62 85 ARG A CA 1
ATOM 510 C C . ARG A 1 85 ? 9.313 8.129 -16.826 1.00 90.62 85 ARG A C 1
ATOM 512 O O . ARG A 1 85 ? 10.336 7.443 -16.687 1.00 90.62 85 ARG A O 1
ATOM 519 N N . PRO A 1 86 ? 8.081 7.605 -16.779 1.00 90.50 86 PRO A N 1
ATOM 520 C CA . PRO A 1 86 ? 7.858 6.193 -16.518 1.00 90.50 86 PRO A CA 1
ATOM 521 C C . PRO A 1 86 ? 8.395 5.342 -17.673 1.00 90.50 86 PRO A C 1
ATOM 523 O O . PRO A 1 86 ? 8.226 5.663 -18.846 1.00 90.50 86 PRO A O 1
ATOM 526 N N . THR A 1 87 ? 9.087 4.261 -17.329 1.00 94.31 87 THR A N 1
ATOM 527 C CA . THR A 1 87 ? 9.478 3.188 -18.253 1.00 94.31 87 THR A CA 1
ATOM 528 C C . THR A 1 87 ? 9.344 1.862 -17.507 1.00 94.31 87 THR A C 1
ATOM 530 O O . THR A 1 87 ? 9.510 1.872 -16.281 1.00 94.31 87 THR A O 1
ATOM 533 N N . PRO A 1 88 ? 9.120 0.726 -18.195 1.00 93.62 88 PRO A N 1
ATOM 534 C CA . PRO A 1 88 ? 9.057 -0.588 -17.549 1.00 93.62 88 PRO A CA 1
ATOM 535 C C . PRO A 1 88 ? 10.241 -0.831 -16.602 1.00 93.62 88 PRO A C 1
ATOM 537 O O . PRO A 1 88 ? 10.059 -1.050 -15.410 1.00 93.62 88 PRO A O 1
ATOM 540 N N . GLY A 1 89 ? 11.470 -0.593 -17.078 1.00 95.75 89 GLY A N 1
ATOM 541 C CA . GLY A 1 89 ? 12.675 -0.749 -16.259 1.00 95.75 89 GLY A CA 1
ATOM 542 C C . GLY A 1 89 ? 12.759 0.189 -15.045 1.00 95.75 89 GLY A C 1
ATOM 543 O O . GLY A 1 89 ? 13.280 -0.209 -14.003 1.00 95.75 89 GLY A O 1
ATOM 544 N N . ARG A 1 90 ? 12.237 1.423 -15.126 1.00 94.06 90 ARG A N 1
ATOM 545 C CA . ARG A 1 90 ? 12.183 2.335 -13.966 1.00 94.06 90 ARG A CA 1
ATOM 546 C C . ARG A 1 90 ? 11.142 1.896 -12.947 1.00 94.06 90 ARG A C 1
ATOM 548 O O . ARG A 1 90 ? 11.417 1.999 -11.756 1.00 94.06 90 ARG A O 1
ATOM 555 N N . ILE A 1 91 ? 9.995 1.401 -13.407 1.00 93.94 91 ILE A N 1
ATOM 556 C CA . ILE A 1 91 ? 8.936 0.863 -12.548 1.00 93.94 91 ILE A CA 1
ATOM 557 C C . ILE A 1 91 ? 9.439 -0.397 -11.846 1.00 93.94 91 ILE A C 1
ATOM 559 O O . ILE A 1 91 ? 9.466 -0.441 -10.618 1.00 93.94 91 ILE A O 1
ATOM 563 N N . GLY A 1 92 ? 9.951 -1.370 -12.600 1.00 95.50 92 GLY A N 1
ATOM 564 C CA . GLY A 1 92 ? 10.515 -2.598 -12.047 1.00 95.50 92 GLY A CA 1
ATOM 565 C C . GLY A 1 92 ? 11.671 -2.338 -11.082 1.00 95.50 92 GLY A C 1
ATOM 566 O O . GLY A 1 92 ? 11.712 -2.895 -9.987 1.00 95.50 92 GLY A O 1
ATOM 567 N N . GLY A 1 93 ? 12.593 -1.437 -11.437 1.00 96.69 93 GLY A N 1
ATOM 568 C CA . GLY A 1 93 ? 13.708 -1.057 -10.567 1.00 96.69 93 GLY A CA 1
ATOM 569 C C . GLY A 1 93 ? 13.277 -0.307 -9.302 1.00 96.69 93 GLY A C 1
ATOM 570 O O . GLY A 1 93 ? 13.913 -0.449 -8.252 1.00 96.69 93 GLY A O 1
ATOM 571 N N . PHE A 1 94 ? 12.202 0.482 -9.377 1.00 95.44 94 PHE A N 1
ATOM 572 C CA . PHE A 1 94 ? 11.604 1.131 -8.214 1.00 95.44 94 PHE A CA 1
ATOM 573 C C . PHE A 1 94 ? 10.932 0.111 -7.294 1.00 95.44 94 PHE A C 1
ATOM 575 O O . PHE A 1 94 ? 11.217 0.128 -6.099 1.00 95.44 94 PHE A O 1
ATOM 582 N N . LEU A 1 95 ? 10.124 -0.803 -7.839 1.00 95.00 95 LEU A N 1
ATOM 583 C CA . LEU A 1 95 ? 9.462 -1.865 -7.078 1.00 95.00 95 LEU A CA 1
ATOM 584 C C . LEU A 1 95 ? 10.481 -2.782 -6.398 1.00 95.00 95 LEU A C 1
ATOM 586 O O . LEU A 1 95 ? 10.395 -2.999 -5.196 1.00 95.00 95 LEU A O 1
ATOM 590 N N . ALA A 1 96 ? 11.511 -3.230 -7.118 1.00 96.56 96 ALA A N 1
ATOM 591 C CA . ALA A 1 96 ? 12.572 -4.058 -6.546 1.00 96.56 96 ALA A CA 1
ATOM 592 C C . ALA A 1 96 ? 13.304 -3.345 -5.407 1.00 96.56 96 ALA A C 1
ATOM 594 O O . ALA A 1 96 ? 13.533 -3.918 -4.340 1.00 96.56 96 ALA A O 1
ATOM 595 N N . TRP A 1 97 ? 13.629 -2.064 -5.607 1.00 96.88 97 TRP A N 1
ATOM 596 C CA . TRP A 1 97 ? 14.206 -1.252 -4.548 1.00 96.88 97 TRP A CA 1
ATOM 597 C C . TRP A 1 97 ? 13.248 -1.122 -3.366 1.00 96.88 97 TRP A C 1
ATOM 599 O O . TRP A 1 97 ? 13.681 -1.348 -2.245 1.00 96.88 97 TRP A O 1
ATOM 609 N N . GLU A 1 98 ? 11.983 -0.767 -3.579 1.00 94.25 98 GLU A N 1
ATOM 610 C CA . GLU A 1 98 ? 11.027 -0.545 -2.493 1.00 94.25 98 GLU A CA 1
ATOM 611 C C . GLU A 1 98 ? 10.827 -1.819 -1.678 1.00 94.25 98 GLU A C 1
ATOM 613 O O . GLU A 1 98 ? 11.006 -1.804 -0.461 1.00 94.25 98 GLU A O 1
ATOM 618 N N . SER A 1 99 ? 10.607 -2.932 -2.372 1.00 92.56 99 SER A N 1
ATOM 619 C CA . SER A 1 99 ? 10.429 -4.243 -1.765 1.00 92.56 99 SER A CA 1
ATOM 620 C C . SER A 1 99 ? 11.710 -4.798 -1.137 1.00 92.56 99 SER A C 1
ATOM 622 O O . SER A 1 99 ? 11.658 -5.715 -0.320 1.00 92.56 99 SER A O 1
ATOM 624 N N . GLY A 1 100 ? 12.878 -4.229 -1.453 1.00 94.44 100 GLY A N 1
ATOM 625 C CA . GLY A 1 100 ? 14.177 -4.741 -1.013 1.00 94.44 100 GLY A CA 1
ATOM 626 C C . GLY A 1 100 ? 14.484 -6.123 -1.590 1.00 94.44 100 GLY A C 1
ATOM 627 O O . GLY A 1 100 ? 15.111 -6.934 -0.914 1.00 94.44 100 GLY A O 1
ATOM 628 N N . LEU A 1 101 ? 13.998 -6.387 -2.803 1.00 94.12 101 LEU A N 1
ATOM 629 C CA . LEU A 1 101 ? 14.203 -7.627 -3.543 1.00 94.12 101 LEU A CA 1
ATOM 630 C C . LEU A 1 101 ? 15.332 -7.451 -4.563 1.00 94.12 101 LEU A C 1
ATOM 632 O O . LEU A 1 101 ? 15.622 -6.339 -5.013 1.00 94.12 101 LEU A O 1
ATOM 636 N N . ALA A 1 102 ? 15.981 -8.559 -4.922 1.00 94.88 102 ALA A N 1
ATOM 637 C CA . ALA A 1 102 ? 17.176 -8.594 -5.767 1.00 94.88 102 ALA A CA 1
ATOM 638 C C . ALA A 1 102 ? 16.866 -8.389 -7.266 1.00 94.88 102 ALA A C 1
ATOM 640 O O . ALA A 1 102 ? 17.302 -9.151 -8.122 1.00 94.88 102 ALA A O 1
ATOM 641 N N . GLY A 1 103 ? 16.113 -7.338 -7.584 1.00 96.62 103 GLY A N 1
ATOM 642 C CA . GLY A 1 103 ? 15.773 -6.936 -8.944 1.00 96.62 103 GLY A CA 1
ATOM 643 C C . GLY A 1 103 ? 14.323 -7.235 -9.351 1.00 96.62 103 GLY A C 1
ATOM 644 O O . GLY A 1 103 ? 13.576 -7.854 -8.593 1.00 96.62 103 GLY A O 1
ATOM 645 N N . PRO A 1 104 ? 13.918 -6.767 -10.547 1.00 95.88 104 PRO A N 1
ATOM 646 C CA . PRO A 1 104 ? 12.552 -6.890 -11.066 1.00 95.88 104 PRO A CA 1
ATOM 647 C C . PRO A 1 104 ? 12.007 -8.322 -11.087 1.00 95.88 104 PRO A C 1
ATOM 649 O O . PRO A 1 104 ? 10.867 -8.545 -10.697 1.00 95.88 104 PRO A O 1
ATOM 652 N N . GLN A 1 105 ? 12.834 -9.301 -11.471 1.00 96.06 105 GLN A N 1
ATOM 653 C CA . GLN A 1 105 ? 12.407 -10.700 -11.542 1.00 96.06 105 GLN A CA 1
ATOM 654 C C . GLN A 1 105 ? 11.984 -11.240 -10.171 1.00 96.06 105 GLN A C 1
ATOM 656 O O . GLN A 1 105 ? 10.921 -11.832 -10.054 1.00 96.06 105 GLN A O 1
ATOM 661 N N . ALA A 1 106 ? 12.747 -10.941 -9.115 1.00 96.00 106 ALA A N 1
ATOM 662 C CA . ALA A 1 106 ? 12.402 -11.362 -7.759 1.00 96.00 106 ALA A CA 1
ATOM 663 C C . ALA A 1 106 ? 11.075 -10.747 -7.272 1.00 96.00 106 ALA A C 1
ATOM 665 O O . ALA A 1 106 ? 10.375 -11.353 -6.467 1.00 96.00 106 ALA A O 1
ATOM 666 N N . VAL A 1 107 ? 10.708 -9.556 -7.764 1.00 94.62 107 VAL A N 1
ATOM 667 C CA . VAL A 1 107 ? 9.389 -8.957 -7.498 1.00 94.62 107 VAL A CA 1
ATOM 668 C C . VAL A 1 107 ? 8.292 -9.747 -8.205 1.00 94.62 107 VAL A C 1
ATOM 670 O O . VAL A 1 107 ? 7.280 -10.051 -7.584 1.00 94.62 107 VAL A O 1
ATOM 673 N N . ALA A 1 108 ? 8.488 -10.094 -9.479 1.00 93.75 108 ALA A N 1
ATOM 674 C CA . ALA A 1 108 ? 7.536 -10.900 -10.240 1.00 93.75 108 ALA A CA 1
ATOM 675 C C . ALA A 1 108 ? 7.331 -12.290 -9.622 1.00 93.75 108 ALA A C 1
ATOM 677 O O . ALA A 1 108 ? 6.199 -12.758 -9.548 1.00 93.75 108 ALA A O 1
ATOM 678 N N . ASP A 1 109 ? 8.398 -12.918 -9.127 1.00 93.81 109 ASP A N 1
ATOM 679 C CA . ASP A 1 109 ? 8.321 -14.224 -8.468 1.00 93.81 109 ASP A CA 1
ATOM 680 C C . ASP A 1 109 ? 7.551 -14.139 -7.138 1.00 93.81 109 ASP A C 1
ATOM 682 O O . ASP A 1 109 ? 6.769 -15.029 -6.815 1.00 93.81 109 ASP A O 1
ATOM 686 N N . ALA A 1 110 ? 7.735 -13.051 -6.378 1.00 88.62 110 ALA A N 1
ATOM 687 C CA . ALA A 1 110 ? 7.093 -12.861 -5.077 1.00 88.62 110 ALA A CA 1
ATOM 688 C C . ALA A 1 110 ? 5.629 -12.395 -5.168 1.00 88.62 110 ALA A C 1
ATOM 690 O O . ALA A 1 110 ? 4.796 -12.814 -4.370 1.00 88.62 110 ALA A O 1
ATOM 691 N N . ALA A 1 111 ? 5.318 -11.497 -6.105 1.00 88.12 111 ALA A N 1
ATOM 692 C CA . ALA A 1 111 ? 4.007 -10.853 -6.229 1.00 88.12 111 ALA A CA 1
ATOM 693 C C . ALA A 1 111 ? 3.146 -11.433 -7.367 1.00 88.12 111 ALA A C 1
ATOM 695 O O . ALA A 1 111 ? 1.961 -11.122 -7.477 1.00 88.12 111 ALA A O 1
ATOM 696 N N . GLY A 1 112 ? 3.730 -12.276 -8.215 1.00 92.12 112 GLY A N 1
ATOM 697 C CA . GLY A 1 112 ? 3.094 -12.850 -9.391 1.00 92.12 112 GLY A CA 1
ATOM 698 C C . GLY A 1 112 ? 3.468 -12.109 -10.687 1.00 92.12 112 GLY A C 1
ATOM 699 O O . GLY A 1 112 ? 3.515 -10.872 -10.724 1.00 92.12 112 GLY A O 1
ATOM 700 N N . PRO A 1 113 ? 3.698 -12.847 -11.790 1.00 90.00 113 PRO A N 1
ATOM 701 C CA . PRO A 1 113 ? 4.179 -12.274 -13.045 1.00 90.00 113 PRO A CA 1
ATOM 702 C C . PRO A 1 113 ? 3.153 -11.355 -13.712 1.00 90.00 113 PRO A C 1
ATOM 704 O O . PRO A 1 113 ? 3.533 -10.347 -14.304 1.00 90.00 113 PRO A O 1
ATOM 707 N N . ASP A 1 114 ? 1.861 -11.662 -13.601 1.00 92.06 114 ASP A N 1
ATOM 708 C CA . ASP A 1 114 ? 0.806 -10.859 -14.227 1.00 92.06 114 ASP A CA 1
ATOM 709 C C . ASP A 1 114 ? 0.607 -9.521 -13.515 1.00 92.06 114 ASP A C 1
ATOM 711 O O . ASP A 1 114 ? 0.473 -8.488 -14.172 1.00 92.06 114 ASP A O 1
ATOM 715 N N . TRP A 1 115 ? 0.677 -9.510 -12.180 1.00 91.88 115 TRP A N 1
ATOM 716 C CA . TRP A 1 115 ? 0.679 -8.263 -11.417 1.00 91.88 115 TRP A CA 1
ATOM 717 C C . TRP A 1 115 ? 1.899 -7.414 -11.771 1.00 91.88 115 TRP A C 1
ATOM 719 O O . TRP A 1 115 ? 1.771 -6.223 -12.046 1.00 91.88 115 TRP A O 1
ATOM 729 N N . PHE A 1 116 ? 3.082 -8.025 -11.842 1.00 91.19 116 PHE A N 1
ATOM 730 C CA . PHE A 1 116 ? 4.296 -7.296 -12.189 1.00 91.19 116 PHE A CA 1
ATOM 731 C C . PHE A 1 116 ? 4.233 -6.698 -13.607 1.00 91.19 116 PHE A C 1
ATOM 733 O O . PHE A 1 116 ? 4.542 -5.519 -13.795 1.00 91.19 116 PHE A O 1
ATOM 740 N N . ARG A 1 117 ? 3.741 -7.462 -14.592 1.00 91.69 117 ARG A N 1
ATOM 741 C CA . ARG A 1 117 ? 3.493 -6.962 -15.957 1.00 91.69 117 ARG A CA 1
ATOM 742 C C . ARG A 1 117 ? 2.484 -5.819 -15.981 1.00 91.69 117 ARG A C 1
ATOM 744 O O . ARG A 1 117 ? 2.688 -4.858 -16.720 1.00 91.69 117 ARG A O 1
ATOM 751 N N . LEU A 1 118 ? 1.419 -5.898 -15.180 1.00 92.56 118 LEU A N 1
ATOM 752 C CA . LEU A 1 118 ? 0.446 -4.812 -15.048 1.00 92.56 118 LEU A CA 1
ATOM 753 C C . LEU A 1 118 ? 1.118 -3.528 -14.548 1.00 92.56 118 LEU A C 1
ATOM 755 O O . LEU A 1 118 ? 0.872 -2.460 -15.108 1.00 92.56 118 LEU A O 1
ATOM 759 N N . GLN A 1 119 ? 2.002 -3.629 -13.552 1.00 91.62 119 GLN A N 1
ATOM 760 C CA . GLN A 1 119 ? 2.749 -2.475 -13.056 1.00 91.62 119 GLN A CA 1
ATOM 761 C C . GLN A 1 119 ? 3.617 -1.861 -14.160 1.00 91.62 119 GLN A C 1
ATOM 763 O O . GLN A 1 119 ? 3.564 -0.652 -14.372 1.00 91.62 119 GLN A O 1
ATOM 768 N N . GLU A 1 120 ? 4.376 -2.663 -14.907 1.00 91.44 120 GLU A N 1
ATOM 769 C CA . GLU A 1 120 ? 5.213 -2.163 -16.008 1.00 91.44 120 GLU A CA 1
ATOM 770 C C . GLU A 1 120 ? 4.402 -1.539 -17.150 1.00 91.44 120 GLU A C 1
ATOM 772 O O . GLU A 1 120 ? 4.802 -0.505 -17.697 1.00 91.44 120 GLU A O 1
ATOM 777 N N . ALA A 1 121 ? 3.242 -2.119 -17.470 1.00 92.69 121 ALA A N 1
ATOM 778 C CA . ALA A 1 121 ? 2.330 -1.601 -18.485 1.00 92.69 121 ALA A CA 1
ATOM 779 C C . ALA A 1 121 ? 1.853 -0.176 -18.168 1.00 92.69 121 ALA A C 1
ATOM 781 O O . ALA A 1 121 ? 1.506 0.569 -19.087 1.00 92.69 121 ALA A O 1
ATOM 782 N N . THR A 1 122 ? 1.913 0.251 -16.899 1.00 87.94 122 THR A N 1
ATOM 783 C CA . THR A 1 122 ? 1.539 1.622 -16.532 1.00 87.94 122 THR A CA 1
ATOM 784 C C . THR A 1 122 ? 2.403 2.701 -17.178 1.00 87.94 122 THR A C 1
ATOM 786 O O . THR A 1 122 ? 1.937 3.828 -17.340 1.00 87.94 122 THR A O 1
ATOM 789 N N . ALA A 1 123 ? 3.610 2.358 -17.644 1.00 89.81 123 ALA A N 1
ATOM 790 C CA . ALA A 1 123 ? 4.440 3.270 -18.427 1.00 89.81 123 ALA A CA 1
ATOM 791 C C . ALA A 1 123 ? 3.805 3.702 -19.758 1.00 89.81 123 ALA A C 1
ATOM 793 O O . ALA A 1 123 ? 4.207 4.725 -20.309 1.00 89.81 123 ALA A O 1
ATOM 794 N N . GLY A 1 124 ? 2.847 2.930 -20.281 1.00 87.50 124 GLY A N 1
ATOM 795 C CA . GLY A 1 124 ? 2.123 3.248 -21.511 1.00 87.50 124 GLY A CA 1
ATOM 796 C C . GLY A 1 124 ? 0.908 4.157 -21.313 1.00 87.50 124 GLY A C 1
ATOM 797 O O . GLY A 1 124 ? 0.349 4.626 -22.303 1.00 87.50 124 GLY A O 1
ATOM 798 N N . PHE A 1 125 ? 0.479 4.414 -20.072 1.00 86.00 125 PHE A N 1
ATOM 799 C CA . PHE A 1 125 ? -0.664 5.289 -19.815 1.00 86.00 125 PHE A CA 1
ATOM 800 C C . PHE A 1 125 ? -0.249 6.763 -19.748 1.00 86.00 125 PHE A C 1
ATOM 802 O O . PHE A 1 125 ? 0.880 7.077 -19.361 1.00 86.00 125 PHE A O 1
ATOM 809 N N . PRO A 1 126 ? -1.163 7.695 -20.078 1.00 80.69 126 PRO A N 1
ATOM 810 C CA . PRO A 1 126 ? -0.924 9.115 -19.875 1.00 80.69 126 PRO A CA 1
ATOM 811 C C . PRO A 1 126 ? -0.556 9.414 -18.420 1.00 80.69 126 PRO A C 1
ATOM 813 O O . PRO A 1 126 ? -1.279 9.040 -17.494 1.00 80.69 126 PRO A O 1
ATOM 816 N N . THR A 1 127 ? 0.548 10.133 -18.213 1.00 77.12 127 THR A N 1
ATOM 817 C CA . THR A 1 127 ? 0.926 10.590 -16.877 1.00 77.12 127 THR A CA 1
ATOM 818 C C . THR A 1 127 ? -0.102 11.597 -16.380 1.00 77.12 127 THR A C 1
ATOM 820 O O . THR A 1 127 ? -0.224 12.700 -16.913 1.00 77.12 127 THR A O 1
ATOM 823 N N . VAL A 1 128 ? -0.815 11.233 -15.320 1.00 76.50 128 VAL A N 1
ATOM 824 C CA . VAL A 1 128 ? -1.685 12.151 -14.588 1.00 76.50 128 VAL A CA 1
ATOM 825 C C . VAL A 1 128 ? -0.955 12.700 -13.371 1.00 76.50 128 VAL A C 1
ATOM 827 O O . VAL A 1 128 ? -0.093 12.042 -12.784 1.00 76.50 128 VAL A O 1
ATOM 830 N N . ARG A 1 129 ? -1.293 13.930 -12.980 1.00 69.12 129 ARG A N 1
ATOM 831 C CA . ARG A 1 129 ? -0.749 14.522 -11.758 1.00 69.12 129 ARG A CA 1
ATOM 832 C C . ARG A 1 129 ? -1.171 13.654 -10.563 1.00 69.12 129 ARG A C 1
ATOM 834 O O . ARG A 1 129 ? -2.371 13.417 -10.417 1.00 69.12 129 ARG A O 1
ATOM 841 N N . PRO A 1 130 ? -0.234 13.218 -9.697 1.00 69.44 130 PRO A N 1
ATOM 842 C CA . PRO A 1 130 ? -0.592 12.498 -8.485 1.00 69.44 130 PRO A CA 1
ATOM 843 C C . PRO A 1 130 ? -1.593 13.307 -7.664 1.00 69.44 130 PRO A C 1
ATOM 845 O O . PRO A 1 130 ? -1.382 14.498 -7.413 1.00 69.44 130 PRO A O 1
ATOM 848 N N . VAL A 1 131 ? -2.681 12.662 -7.253 1.00 70.94 131 VAL A N 1
ATOM 849 C CA . VAL A 1 131 ? -3.655 13.279 -6.357 1.00 70.94 131 VAL A CA 1
ATOM 850 C C . VAL A 1 131 ? -3.027 13.334 -4.971 1.00 70.94 131 VAL A C 1
ATOM 852 O O . VAL A 1 131 ? -2.909 12.327 -4.282 1.00 70.94 131 VAL A O 1
ATOM 855 N N . THR A 1 132 ? -2.589 14.524 -4.577 1.00 66.94 132 THR A N 1
ATOM 856 C CA . THR A 1 132 ? -2.109 14.805 -3.224 1.00 66.94 132 THR A CA 1
ATOM 857 C C . THR A 1 132 ? -3.146 15.651 -2.504 1.00 66.94 132 THR A C 1
ATOM 859 O O . THR A 1 132 ? -3.576 16.670 -3.045 1.00 66.94 132 THR A O 1
ATOM 862 N N . GLY A 1 133 ? -3.525 15.261 -1.290 1.00 70.12 133 GLY A N 1
ATOM 863 C CA . GLY A 1 133 ? -4.512 15.973 -0.481 1.00 70.12 133 GLY A CA 1
ATOM 864 C C . GLY A 1 133 ? -4.029 16.236 0.946 1.00 70.12 133 GLY A C 1
ATOM 865 O O . GLY A 1 133 ? -2.978 15.722 1.350 1.00 70.12 133 GLY A O 1
ATOM 866 N N . PRO A 1 134 ? -4.778 17.041 1.721 1.00 76.81 134 PRO A N 1
ATOM 867 C CA . PRO A 1 134 ? -4.570 17.129 3.161 1.00 76.81 134 PRO A CA 1
ATOM 868 C C . PRO A 1 134 ? -4.794 15.759 3.814 1.00 76.81 134 PRO A C 1
ATOM 870 O O . PRO A 1 134 ? -5.409 14.865 3.230 1.00 76.81 134 PRO A O 1
ATOM 873 N N . ARG A 1 135 ? -4.313 15.597 5.051 1.00 80.06 135 ARG A N 1
ATOM 874 C CA . ARG A 1 135 ? -4.618 14.387 5.822 1.00 80.06 135 ARG A CA 1
ATOM 875 C C . ARG A 1 135 ? -6.132 14.259 6.020 1.00 80.06 135 ARG A C 1
ATOM 877 O O . ARG A 1 135 ? -6.776 15.280 6.274 1.00 80.06 135 ARG A O 1
ATOM 884 N N . PRO A 1 136 ? -6.691 13.040 5.937 1.00 83.06 136 PRO A N 1
ATOM 885 C CA . PRO A 1 136 ? -8.104 12.832 6.214 1.00 83.06 136 PRO A CA 1
ATOM 886 C C . PRO A 1 136 ? -8.425 13.164 7.677 1.00 83.06 136 PRO A C 1
ATOM 888 O O . PRO A 1 136 ? -7.607 12.933 8.571 1.00 83.06 136 PRO A O 1
ATOM 891 N N . ASP A 1 137 ? -9.626 13.689 7.923 1.00 82.44 137 ASP A N 1
ATOM 892 C CA . ASP A 1 137 ? -10.144 13.872 9.279 1.00 82.44 137 ASP A CA 1
ATOM 893 C C . ASP A 1 137 ? -10.677 12.541 9.817 1.00 82.44 137 ASP A C 1
ATOM 895 O O . ASP A 1 137 ? -11.669 12.004 9.326 1.00 82.44 137 ASP A O 1
ATOM 899 N N . LEU A 1 138 ? -10.012 12.009 10.839 1.00 85.06 138 LEU A N 1
ATOM 900 C CA . LEU A 1 138 ? -10.342 10.710 11.425 1.00 85.06 138 LEU A CA 1
ATOM 901 C C . LEU A 1 138 ? -11.436 10.792 12.498 1.00 85.06 138 LEU A C 1
ATOM 903 O O . LEU A 1 138 ? -11.949 9.758 12.922 1.00 85.06 138 LEU A O 1
ATOM 907 N N . ARG A 1 139 ? -11.848 11.998 12.919 1.00 80.94 139 ARG A N 1
ATOM 908 C CA . ARG A 1 139 ? -12.894 12.180 13.947 1.00 80.94 139 ARG A CA 1
ATOM 909 C C . ARG A 1 139 ? -14.247 11.615 13.512 1.00 80.94 139 ARG A C 1
ATOM 911 O O . ARG A 1 139 ? -15.041 11.213 14.357 1.00 80.94 139 ARG A O 1
ATOM 918 N N . GLY A 1 140 ? -14.490 11.547 12.203 1.00 80.25 140 GLY A N 1
ATOM 919 C CA . GLY A 1 140 ? -15.706 10.977 11.620 1.00 80.25 140 GLY A CA 1
ATOM 920 C C . GLY A 1 140 ? -15.802 9.448 11.683 1.00 80.25 140 GLY A C 1
ATOM 921 O O . GLY A 1 140 ? -16.855 8.913 11.354 1.00 80.25 140 GLY A O 1
ATOM 922 N N . LEU A 1 141 ? -14.748 8.736 12.107 1.00 82.19 141 LEU A N 1
ATOM 923 C CA . LEU A 1 141 ? -14.760 7.267 12.175 1.00 82.19 141 LEU A CA 1
ATOM 924 C C . LEU A 1 141 ? -15.657 6.722 13.298 1.00 82.19 141 LEU A C 1
ATOM 926 O O . LEU A 1 141 ? -16.107 5.582 13.221 1.00 82.19 141 LEU A O 1
ATOM 930 N N . GLY A 1 142 ? -15.973 7.529 14.317 1.00 80.31 142 GLY A N 1
ATOM 931 C CA . GLY A 1 142 ? -16.921 7.157 15.368 1.00 80.31 142 GLY A CA 1
ATOM 932 C C . GLY A 1 142 ? -16.584 5.816 16.033 1.00 80.31 142 GLY A C 1
ATOM 933 O O . GLY A 1 142 ? -15.509 5.661 16.606 1.00 80.31 142 GLY A O 1
ATOM 934 N N . ARG A 1 143 ? -17.525 4.861 15.970 1.00 82.75 143 ARG A N 1
ATOM 935 C CA . ARG A 1 143 ? -17.383 3.489 16.501 1.00 82.75 143 ARG A CA 1
ATOM 936 C C . ARG A 1 143 ? -17.056 2.446 15.429 1.00 82.75 143 ARG A C 1
ATOM 938 O O . ARG A 1 143 ? -17.134 1.259 15.725 1.00 82.75 143 ARG A O 1
ATOM 945 N N . LEU A 1 144 ? -16.758 2.869 14.200 1.00 86.56 144 LEU A N 1
ATOM 946 C CA . LEU A 1 144 ? -16.432 1.948 13.117 1.00 86.56 144 LEU A CA 1
ATOM 947 C C . LEU A 1 144 ? -15.230 1.088 13.536 1.00 86.56 144 LEU A C 1
ATOM 949 O O . LEU A 1 144 ? -14.221 1.653 13.968 1.00 86.56 144 LEU A O 1
ATOM 953 N N . PRO A 1 145 ? -15.299 -0.245 13.409 1.00 90.12 145 PRO A N 1
ATOM 954 C CA . PRO A 1 145 ? -14.129 -1.092 13.552 1.00 90.12 145 PRO A CA 1
ATOM 955 C C . PRO A 1 145 ? -13.046 -0.686 12.555 1.00 90.12 145 PRO A C 1
ATOM 957 O O . PRO A 1 145 ? -13.278 -0.640 11.345 1.00 90.12 145 PRO A O 1
ATOM 960 N N . VAL A 1 146 ? -11.856 -0.377 13.066 1.00 91.25 146 VAL A N 1
ATOM 961 C CA . VAL A 1 146 ? -10.705 0.010 12.248 1.00 91.25 146 VAL A CA 1
ATOM 962 C C . VAL A 1 146 ? -9.558 -0.940 12.531 1.00 91.25 146 VAL A C 1
ATOM 964 O O . VAL A 1 146 ? -9.128 -1.065 13.678 1.00 91.25 146 VAL A O 1
ATOM 967 N N . THR A 1 147 ? -9.021 -1.536 11.473 1.00 95.00 147 THR A N 1
ATOM 968 C CA . THR A 1 147 ? -7.749 -2.257 11.507 1.00 95.00 147 THR A CA 1
ATOM 969 C C . THR A 1 147 ? -6.750 -1.560 10.597 1.00 95.00 147 THR A C 1
ATOM 971 O O . THR A 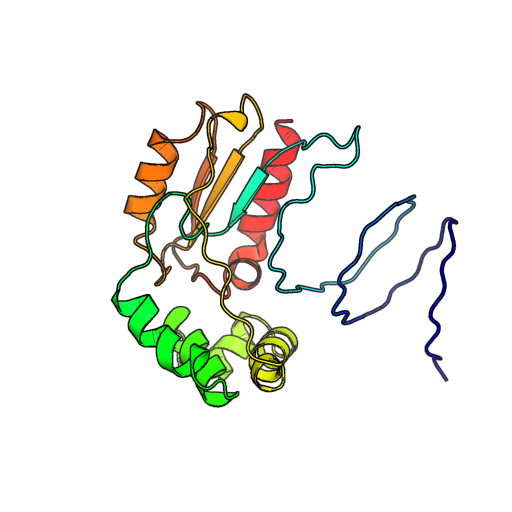1 147 ? -7.060 -1.214 9.458 1.00 95.00 147 THR A O 1
ATOM 974 N N . VAL A 1 148 ? -5.536 -1.343 11.088 1.00 95.06 148 VAL A N 1
ATOM 975 C CA . VAL A 1 148 ? -4.433 -0.780 10.310 1.00 95.06 148 VAL A CA 1
ATOM 976 C C . VAL A 1 148 ? -3.281 -1.761 10.309 1.00 95.06 148 VAL A C 1
ATOM 978 O O . VAL A 1 148 ? -2.729 -2.070 11.363 1.00 95.06 148 VAL A O 1
ATOM 981 N N . LEU A 1 149 ? -2.893 -2.205 9.120 1.00 95.69 149 LEU A N 1
ATOM 982 C CA . LEU A 1 149 ? -1.710 -3.025 8.932 1.00 95.69 149 LEU A CA 1
ATOM 983 C C . LEU A 1 149 ? -0.599 -2.173 8.327 1.00 95.69 149 LEU A C 1
ATOM 985 O O . LEU A 1 149 ? -0.773 -1.603 7.253 1.00 95.69 149 LEU A O 1
ATOM 989 N N . PHE A 1 150 ? 0.549 -2.099 8.986 1.00 96.25 150 PHE A N 1
ATOM 990 C CA . PHE A 1 150 ? 1.744 -1.437 8.471 1.00 96.25 150 PHE A CA 1
ATOM 991 C C . PHE A 1 150 ? 2.740 -2.458 7.935 1.00 96.25 150 PHE A C 1
ATOM 993 O O . PHE A 1 150 ? 3.014 -3.474 8.578 1.00 96.25 150 PHE A O 1
ATOM 1000 N N . ALA A 1 151 ? 3.342 -2.154 6.791 1.00 96.00 151 ALA A N 1
ATOM 1001 C CA . ALA A 1 151 ? 4.406 -2.971 6.232 1.00 96.00 151 ALA A CA 1
ATOM 1002 C C . ALA A 1 151 ? 5.714 -2.675 6.988 1.00 96.00 151 ALA A C 1
ATOM 1004 O O . ALA A 1 151 ? 6.251 -1.569 6.926 1.00 96.00 151 ALA A O 1
ATOM 1005 N N . GLY A 1 152 ? 6.242 -3.646 7.733 1.00 96.25 152 GLY A N 1
ATOM 1006 C CA . GLY A 1 152 ? 7.381 -3.463 8.641 1.00 96.25 152 GLY A CA 1
ATOM 1007 C C . GLY A 1 152 ? 8.663 -2.996 7.952 1.00 96.25 152 GLY A C 1
ATOM 1008 O O . GLY A 1 152 ? 9.448 -2.251 8.546 1.00 96.25 152 GLY A O 1
ATOM 1009 N N . ARG A 1 153 ? 8.838 -3.357 6.677 1.00 95.56 153 ARG A N 1
ATOM 1010 C CA . ARG A 1 153 ? 9.942 -2.915 5.816 1.00 95.56 153 ARG A CA 1
ATOM 1011 C C . ARG A 1 153 ? 9.563 -1.772 4.872 1.00 95.56 153 ARG A C 1
ATOM 1013 O O . ARG A 1 153 ? 10.349 -1.469 3.970 1.00 95.56 153 ARG A O 1
ATOM 1020 N N . SER A 1 154 ? 8.406 -1.131 5.064 1.00 93.88 154 SER A N 1
ATOM 1021 C CA . SER A 1 154 ? 7.951 -0.012 4.232 1.00 93.88 154 SER A CA 1
ATOM 1022 C C . SER A 1 154 ? 9.060 1.023 4.066 1.00 93.88 154 SER A C 1
ATOM 1024 O O . SER A 1 154 ? 9.653 1.521 5.033 1.00 93.88 154 SER A O 1
ATOM 1026 N N . ARG A 1 155 ? 9.366 1.367 2.813 1.00 94.50 155 ARG A N 1
ATOM 1027 C CA . ARG A 1 155 ? 10.275 2.487 2.533 1.00 94.50 155 ARG A CA 1
ATOM 1028 C C . ARG A 1 155 ? 9.534 3.815 2.478 1.00 94.50 155 ARG A C 1
ATOM 1030 O O . ARG A 1 155 ? 10.190 4.851 2.573 1.00 94.50 155 ARG A O 1
ATOM 1037 N N . CYS A 1 156 ? 8.202 3.798 2.402 1.00 92.50 156 CYS A N 1
ATOM 1038 C CA . CYS A 1 156 ? 7.357 4.989 2.360 1.00 92.50 156 CYS A CA 1
ATOM 1039 C C . CYS A 1 156 ? 7.440 5.800 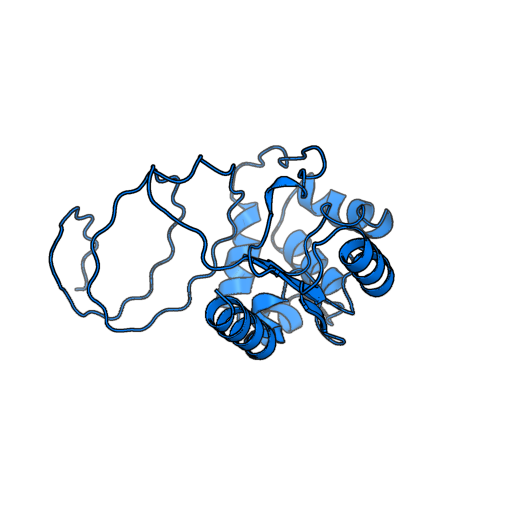3.654 1.00 92.50 156 CYS A C 1
ATOM 1041 O O . CYS A 1 156 ? 7.513 7.025 3.600 1.00 92.50 156 CYS A O 1
ATOM 1043 N N . HIS A 1 157 ? 7.453 5.141 4.810 1.00 93.56 157 HIS A N 1
ATOM 1044 C CA . HIS A 1 157 ? 7.489 5.765 6.133 1.00 93.56 157 HIS A CA 1
ATOM 1045 C C . HIS A 1 157 ? 8.193 4.849 7.154 1.00 93.56 157 HIS A C 1
ATOM 1047 O O . HIS A 1 157 ? 8.657 3.772 6.805 1.00 93.56 157 HIS A O 1
ATOM 1053 N N . ASP A 1 158 ? 8.345 5.285 8.406 1.00 96.44 158 ASP A N 1
ATOM 1054 C CA . ASP A 1 158 ? 8.807 4.409 9.496 1.00 96.44 158 ASP A CA 1
ATOM 1055 C C . ASP A 1 158 ? 7.590 3.724 10.122 1.00 96.44 158 ASP A C 1
ATOM 1057 O O . ASP A 1 158 ? 6.836 4.384 10.836 1.00 96.44 158 ASP A O 1
ATOM 1061 N N . ALA A 1 159 ? 7.408 2.430 9.840 1.00 95.56 159 ALA A N 1
ATOM 1062 C CA . ALA A 1 159 ? 6.222 1.657 10.219 1.00 95.56 159 ALA A CA 1
ATOM 1063 C C . ALA A 1 159 ? 5.937 1.681 11.728 1.00 95.56 159 ALA A C 1
ATOM 1065 O O . ALA A 1 159 ? 4.793 1.796 12.157 1.00 95.56 159 ALA A O 1
ATOM 1066 N N . ARG A 1 160 ? 6.978 1.624 12.568 1.00 96.19 160 ARG A N 1
ATOM 1067 C CA . ARG A 1 160 ? 6.805 1.636 14.029 1.00 96.19 160 ARG A CA 1
ATOM 1068 C C . ARG A 1 160 ? 6.403 3.020 14.522 1.00 96.19 160 ARG A C 1
ATOM 1070 O O . ARG A 1 160 ? 5.590 3.146 15.437 1.00 96.19 160 ARG A O 1
ATOM 1077 N N . ARG A 1 161 ? 6.982 4.076 13.947 1.00 97.00 161 ARG A N 1
ATOM 1078 C CA . ARG A 1 161 ? 6.612 5.461 14.261 1.00 97.00 161 ARG A CA 1
ATOM 1079 C C . ARG A 1 161 ? 5.192 5.769 13.788 1.00 97.00 161 ARG A C 1
ATOM 1081 O O . ARG A 1 161 ? 4.455 6.391 14.550 1.00 97.00 161 ARG A O 1
ATOM 1088 N N . THR A 1 162 ? 4.804 5.347 12.586 1.00 96.38 162 THR A N 1
ATOM 1089 C CA . THR A 1 162 ? 3.443 5.553 12.065 1.00 96.38 162 THR A CA 1
ATOM 1090 C C . THR A 1 162 ? 2.410 4.714 12.804 1.00 96.38 162 THR A C 1
ATOM 1092 O O . THR A 1 162 ? 1.345 5.245 13.096 1.00 96.38 162 THR A O 1
ATOM 1095 N N . ALA A 1 163 ? 2.735 3.490 13.227 1.00 97.06 163 ALA A N 1
ATOM 1096 C CA . ALA A 1 163 ? 1.868 2.691 14.096 1.00 97.06 163 ALA A CA 1
ATOM 1097 C C . ALA A 1 163 ? 1.584 3.383 15.437 1.00 97.06 163 ALA A C 1
ATOM 1099 O O . ALA A 1 163 ? 0.434 3.464 15.864 1.00 97.06 163 ALA A O 1
ATOM 1100 N N . ARG A 1 164 ? 2.605 3.974 16.075 1.00 97.88 164 ARG A N 1
ATOM 1101 C CA . ARG A 1 164 ? 2.402 4.781 17.294 1.00 97.88 164 ARG A CA 1
ATOM 1102 C C . ARG A 1 164 ? 1.529 6.010 17.042 1.00 97.88 164 ARG A C 1
ATOM 1104 O O . ARG A 1 164 ? 0.689 6.338 17.872 1.00 97.88 164 ARG A O 1
ATOM 1111 N N . ALA A 1 165 ? 1.715 6.685 15.908 1.00 96.25 165 ALA A N 1
ATOM 1112 C CA . ALA A 1 165 ? 0.880 7.824 15.536 1.00 96.25 165 ALA A CA 1
ATOM 1113 C C . ALA A 1 165 ? -0.576 7.407 15.265 1.00 96.25 165 ALA A C 1
ATOM 1115 O O . ALA A 1 165 ? -1.490 8.119 15.666 1.00 96.25 165 ALA A O 1
ATOM 1116 N N . ALA A 1 166 ? -0.794 6.242 14.650 1.00 95.25 166 ALA A N 1
ATOM 1117 C CA . ALA A 1 166 ? -2.122 5.667 14.464 1.00 95.25 166 ALA A CA 1
ATOM 1118 C C . ALA A 1 166 ? -2.794 5.354 15.803 1.00 95.25 166 ALA A C 1
ATOM 1120 O O . ALA A 1 166 ? -3.942 5.738 16.004 1.00 95.25 166 ALA A O 1
ATOM 1121 N N . ALA A 1 167 ? -2.060 4.762 16.749 1.00 95.38 167 ALA A N 1
ATOM 1122 C CA . ALA A 1 167 ? -2.582 4.441 18.077 1.00 95.38 167 ALA A CA 1
ATOM 1123 C C . ALA A 1 167 ? -3.012 5.689 18.860 1.00 95.38 167 ALA A C 1
ATOM 1125 O O . ALA A 1 167 ? -3.961 5.635 19.631 1.00 95.38 167 ALA A O 1
ATOM 1126 N N . ALA A 1 168 ? -2.337 6.820 18.640 1.00 94.44 168 ALA A N 1
ATOM 1127 C CA . ALA A 1 168 ? -2.705 8.096 19.247 1.00 94.44 168 ALA A CA 1
ATOM 1128 C C . ALA A 1 168 ? -3.880 8.801 18.543 1.00 94.44 168 ALA A C 1
ATOM 1130 O O . ALA A 1 168 ? -4.538 9.640 19.153 1.00 94.44 168 ALA A O 1
ATOM 1131 N N . ALA A 1 169 ? -4.110 8.517 17.258 1.00 91.81 169 ALA A N 1
ATOM 1132 C CA . ALA A 1 169 ? -5.079 9.234 16.429 1.00 91.81 169 ALA A CA 1
ATOM 1133 C C . ALA A 1 169 ? -6.420 8.503 16.259 1.00 91.81 169 ALA A C 1
ATOM 1135 O O . ALA A 1 169 ? -7.414 9.143 15.916 1.00 91.81 169 ALA A O 1
ATOM 1136 N N . LEU A 1 170 ? -6.448 7.181 16.439 1.00 92.38 170 LEU A N 1
ATOM 1137 C CA . LEU A 1 170 ? -7.632 6.353 16.215 1.00 92.38 170 LEU A CA 1
ATOM 1138 C C . LEU A 1 170 ? -8.463 6.139 17.490 1.00 92.38 170 LEU A C 1
ATOM 1140 O O . LEU A 1 170 ? -7.930 6.233 18.597 1.00 92.38 170 LEU A O 1
ATOM 1144 N N . PRO A 1 171 ? -9.768 5.828 17.347 1.00 85.56 171 PRO A N 1
ATOM 1145 C CA . PRO A 1 171 ? -10.624 5.504 18.480 1.00 85.56 171 PRO A CA 1
ATOM 1146 C C . PRO A 1 171 ? -10.110 4.306 19.298 1.00 85.56 171 PRO A C 1
ATOM 1148 O O . PRO A 1 171 ? -9.489 3.392 18.740 1.00 85.56 171 PRO A O 1
ATOM 1151 N N . PRO A 1 172 ? -10.426 4.249 20.606 1.00 86.50 172 PRO A N 1
ATOM 1152 C CA . PRO A 1 172 ? -10.180 3.063 21.419 1.00 86.50 172 PRO A CA 1
ATOM 1153 C C . PRO A 1 172 ? -10.810 1.817 20.784 1.00 86.50 172 PRO A C 1
ATOM 1155 O O . PRO A 1 172 ? -11.974 1.841 20.393 1.00 86.50 172 PRO A O 1
ATOM 1158 N N . GLY A 1 173 ? -10.042 0.731 20.694 1.00 88.06 173 GLY A N 1
ATOM 1159 C CA . GLY A 1 173 ? -10.473 -0.518 20.056 1.00 88.06 173 GLY A CA 1
ATOM 1160 C C . GLY A 1 173 ? -10.020 -0.689 18.603 1.00 88.06 173 GLY A C 1
ATOM 1161 O O . GLY A 1 173 ? -10.177 -1.782 18.065 1.00 88.06 173 GLY A O 1
ATOM 1162 N N . ALA A 1 174 ? -9.408 0.328 17.984 1.00 92.75 174 ALA A N 1
ATOM 1163 C CA . ALA A 1 174 ? -8.733 0.144 16.703 1.00 92.75 174 ALA A CA 1
ATOM 1164 C C . ALA A 1 174 ? -7.575 -0.862 16.832 1.00 92.75 174 ALA A C 1
ATOM 1166 O O . ALA A 1 174 ? -6.753 -0.771 17.750 1.00 92.75 174 ALA A O 1
ATOM 1167 N N . ARG A 1 175 ? -7.497 -1.809 15.896 1.00 95.62 175 ARG A N 1
ATOM 1168 C CA . ARG A 1 175 ? -6.404 -2.783 15.808 1.00 95.62 175 ARG A CA 1
ATOM 1169 C C . ARG A 1 175 ? -5.290 -2.212 14.950 1.00 95.62 175 ARG A C 1
ATOM 1171 O O . ARG A 1 175 ? -5.536 -1.675 13.873 1.00 95.62 175 ARG A O 1
ATOM 1178 N N . ILE A 1 176 ? -4.059 -2.289 15.438 1.00 97.06 176 ILE A N 1
ATOM 1179 C CA . ILE A 1 176 ? -2.901 -1.715 14.757 1.00 97.06 176 ILE A CA 1
ATOM 1180 C C . ILE A 1 176 ? -1.772 -2.722 14.819 1.00 97.06 176 ILE A C 1
ATOM 1182 O O . ILE A 1 176 ? -1.291 -3.057 15.900 1.00 97.06 176 ILE A O 1
ATOM 1186 N N . GLU A 1 177 ? -1.333 -3.169 13.652 1.00 97.00 177 GLU A N 1
ATOM 1187 C CA . GLU A 1 177 ? -0.358 -4.241 13.524 1.00 97.00 177 GLU A CA 1
ATOM 1188 C C . GLU A 1 177 ? 0.747 -3.843 12.552 1.00 97.00 177 GLU A C 1
ATOM 1190 O O . GLU A 1 177 ? 0.543 -3.078 11.609 1.00 97.00 177 GLU A O 1
ATOM 1195 N N . VAL A 1 178 ? 1.951 -4.351 12.801 1.00 97.50 178 VAL A N 1
ATOM 1196 C CA . VAL A 1 178 ? 3.103 -4.183 11.914 1.00 97.50 178 VAL A CA 1
ATOM 1197 C C . VAL A 1 178 ? 3.500 -5.566 11.430 1.00 97.50 178 VAL A C 1
ATOM 1199 O O . VAL A 1 178 ? 3.945 -6.382 12.233 1.00 97.50 178 VAL A O 1
ATOM 1202 N N . VAL A 1 179 ? 3.377 -5.814 10.129 1.00 96.12 179 VAL A N 1
ATOM 1203 C CA . VAL A 1 179 ? 3.755 -7.083 9.496 1.00 96.12 179 VAL A CA 1
ATOM 1204 C C . VAL A 1 179 ? 5.254 -7.033 9.180 1.00 96.12 179 VAL A C 1
ATOM 1206 O O . VAL A 1 179 ? 5.637 -6.299 8.266 1.00 96.12 179 VAL A O 1
ATOM 1209 N N . PRO A 1 180 ? 6.129 -7.744 9.920 1.00 92.88 180 PRO A N 1
ATOM 1210 C CA . PRO A 1 180 ? 7.565 -7.448 9.942 1.00 92.88 180 PRO A CA 1
ATOM 1211 C C . PRO A 1 180 ? 8.255 -7.503 8.577 1.00 92.88 180 PRO A C 1
ATOM 1213 O O . PRO A 1 180 ? 9.017 -6.594 8.251 1.00 92.88 180 PRO A O 1
ATOM 1216 N N . ASP A 1 181 ? 7.951 -8.519 7.770 1.00 90.12 181 ASP A N 1
ATOM 1217 C CA . ASP A 1 181 ? 8.657 -8.791 6.512 1.00 90.12 181 ASP A CA 1
ATOM 1218 C C . ASP A 1 181 ? 7.980 -8.200 5.270 1.00 90.12 181 ASP A C 1
ATOM 1220 O O . ASP A 1 181 ? 8.506 -8.295 4.160 1.00 90.12 181 ASP A O 1
ATOM 1224 N N . ALA A 1 182 ? 6.845 -7.527 5.450 1.00 91.06 182 ALA A N 1
ATOM 1225 C CA . ALA A 1 182 ? 6.115 -6.903 4.361 1.00 91.06 182 ALA A CA 1
ATOM 1226 C C . ALA A 1 182 ? 6.762 -5.591 3.894 1.00 91.06 182 ALA A C 1
ATOM 1228 O O . ALA A 1 182 ? 7.219 -4.776 4.701 1.00 91.06 182 ALA A O 1
ATOM 1229 N N . ALA A 1 183 ? 6.715 -5.356 2.583 1.00 91.75 183 ALA A N 1
ATOM 1230 C CA . ALA A 1 183 ? 7.024 -4.077 1.944 1.00 91.75 183 ALA A CA 1
ATOM 1231 C C . ALA A 1 183 ? 5.766 -3.463 1.316 1.00 91.75 183 ALA A C 1
ATOM 1233 O O . ALA A 1 183 ? 4.810 -4.187 1.073 1.00 91.75 183 ALA A O 1
ATOM 1234 N N . HIS A 1 184 ? 5.764 -2.156 1.041 1.00 91.69 184 HIS A N 1
ATOM 1235 C CA . HIS A 1 184 ? 4.554 -1.383 0.740 1.00 91.69 184 HIS A CA 1
ATOM 1236 C C . HIS A 1 184 ? 3.836 -1.831 -0.541 1.00 91.69 184 HIS A C 1
ATOM 1238 O O . HIS A 1 184 ? 2.641 -2.111 -0.503 1.00 91.69 184 HIS A O 1
ATOM 1244 N N . HIS A 1 185 ? 4.537 -1.900 -1.681 1.00 87.81 185 HIS A N 1
ATOM 1245 C CA . HIS A 1 185 ? 3.865 -2.101 -2.981 1.00 87.81 185 HIS A CA 1
ATOM 1246 C C . HIS A 1 185 ? 3.409 -3.534 -3.214 1.00 87.81 185 HIS A C 1
ATOM 1248 O O . HIS A 1 185 ? 2.399 -3.761 -3.872 1.00 87.81 185 HIS A O 1
ATOM 1254 N N . VAL A 1 186 ? 4.146 -4.496 -2.668 1.00 84.25 186 VAL A N 1
ATOM 1255 C CA . VAL A 1 186 ? 3.809 -5.920 -2.769 1.00 84.25 186 VAL A CA 1
ATOM 1256 C C . VAL A 1 186 ? 2.956 -6.396 -1.593 1.00 84.25 186 VAL A C 1
ATOM 1258 O O . VAL A 1 186 ? 2.555 -7.557 -1.573 1.00 84.25 186 VAL A O 1
ATOM 1261 N N . PHE A 1 187 ? 2.645 -5.509 -0.635 1.00 85.44 187 PHE A N 1
ATOM 1262 C CA . PHE A 1 187 ? 2.068 -5.869 0.659 1.00 85.44 187 PHE A CA 1
ATOM 1263 C C . PHE A 1 187 ? 0.846 -6.788 0.556 1.00 85.44 187 PHE A C 1
ATOM 1265 O O . PHE A 1 187 ? 0.876 -7.855 1.173 1.00 85.44 187 PHE A O 1
ATOM 1272 N N . PRO A 1 188 ? -0.196 -6.458 -0.239 1.00 81.62 188 PRO A N 1
ATOM 1273 C CA . PRO A 1 188 ? -1.406 -7.275 -0.262 1.00 81.62 188 PRO A CA 1
ATOM 1274 C C . PRO A 1 188 ? -1.177 -8.675 -0.840 1.00 81.62 188 PRO A C 1
ATOM 1276 O O . PRO A 1 188 ? -1.948 -9.585 -0.561 1.00 81.62 188 PRO A O 1
ATOM 1279 N N . LEU A 1 189 ? -0.125 -8.842 -1.643 1.00 85.81 189 LEU A N 1
ATOM 1280 C CA . LEU A 1 189 ? 0.188 -10.084 -2.344 1.00 85.81 189 LEU A CA 1
ATOM 1281 C C . LEU A 1 189 ? 1.116 -10.959 -1.501 1.00 85.81 189 LEU A C 1
ATOM 1283 O O . LEU A 1 189 ? 0.867 -12.148 -1.340 1.00 85.81 189 LEU A O 1
ATOM 1287 N N . THR A 1 190 ? 2.149 -10.366 -0.900 1.00 84.56 190 THR A N 1
ATOM 1288 C CA . THR A 1 190 ? 3.136 -11.100 -0.092 1.00 84.56 190 THR A CA 1
ATOM 1289 C C . THR A 1 190 ? 2.686 -11.342 1.347 1.00 84.56 190 THR A C 1
ATOM 1291 O O . THR A 1 190 ? 3.288 -12.154 2.038 1.00 84.56 190 THR A O 1
ATOM 1294 N N . ALA A 1 191 ? 1.659 -10.631 1.819 1.00 86.81 191 ALA A N 1
ATOM 1295 C CA . ALA A 1 191 ? 1.071 -10.802 3.149 1.00 86.81 191 ALA A CA 1
ATOM 1296 C C . ALA A 1 191 ? -0.438 -11.092 3.072 1.00 86.81 191 ALA A C 1
ATOM 1298 O O . ALA A 1 191 ? -1.206 -10.645 3.925 1.00 86.81 191 ALA A O 1
ATOM 1299 N N . ALA A 1 192 ? -0.868 -11.819 2.035 1.00 88.12 192 ALA A N 1
ATOM 1300 C CA . ALA A 1 192 ? -2.278 -12.080 1.755 1.00 88.12 192 ALA A CA 1
ATOM 1301 C C . ALA A 1 192 ? -3.028 -12.704 2.944 1.00 88.12 192 ALA A C 1
ATOM 1303 O O . ALA A 1 192 ? -4.166 -12.327 3.205 1.00 88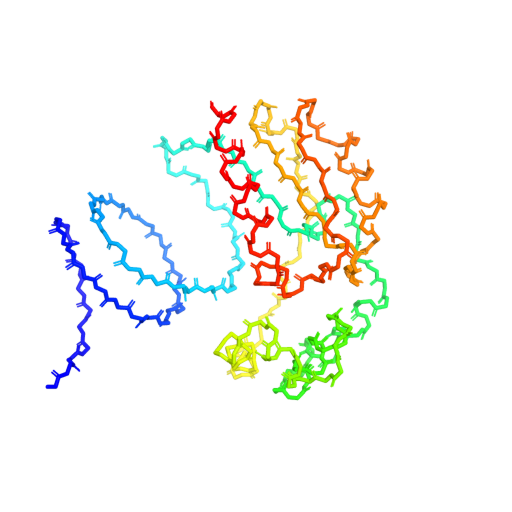.12 192 ALA A O 1
ATOM 1304 N N . GLU A 1 193 ? -2.386 -13.600 3.698 1.00 86.12 193 GLU A N 1
ATOM 1305 C CA . GLU A 1 193 ? -2.975 -14.216 4.895 1.00 86.12 193 GLU A CA 1
ATOM 1306 C C . GLU A 1 193 ? -3.272 -13.181 5.986 1.00 86.12 193 GLU A C 1
ATOM 1308 O O . GLU A 1 193 ? -4.406 -13.095 6.449 1.00 86.12 193 GLU A O 1
ATOM 1313 N N . ALA A 1 194 ? -2.299 -12.328 6.323 1.00 82.81 194 ALA A N 1
ATOM 1314 C CA . ALA A 1 194 ? -2.483 -11.264 7.312 1.00 82.81 194 ALA A CA 1
ATOM 1315 C C . ALA A 1 194 ? -3.563 -10.258 6.875 1.00 82.81 194 ALA A C 1
ATOM 1317 O O . ALA A 1 194 ? -4.360 -9.790 7.686 1.00 82.81 194 ALA A O 1
ATOM 1318 N N . VAL A 1 195 ? -3.627 -9.941 5.577 1.00 87.06 195 VAL A N 1
ATOM 1319 C CA . VAL A 1 195 ? -4.680 -9.075 5.027 1.00 87.06 195 VAL A CA 1
ATOM 1320 C C . VAL A 1 195 ? -6.051 -9.744 5.127 1.00 87.06 195 VAL A C 1
ATOM 1322 O O . VAL A 1 195 ? -7.007 -9.099 5.554 1.00 87.06 195 VAL A O 1
ATOM 1325 N N . ALA A 1 196 ? -6.161 -11.023 4.765 1.00 88.50 196 ALA A N 1
ATOM 1326 C CA . ALA A 1 196 ? -7.413 -11.770 4.844 1.00 88.50 196 ALA A CA 1
ATOM 1327 C C . ALA A 1 196 ? -7.908 -11.899 6.292 1.00 88.50 196 ALA A C 1
ATOM 1329 O O . ALA A 1 196 ? -9.090 -11.677 6.558 1.00 88.50 196 ALA A O 1
ATOM 1330 N N . GLU A 1 197 ? -7.006 -12.182 7.233 1.00 86.81 197 GLU A N 1
ATOM 1331 C CA . GLU A 1 197 ? -7.308 -12.232 8.665 1.00 86.81 197 GLU A CA 1
ATOM 1332 C C . GLU A 1 197 ? -7.794 -10.876 9.188 1.00 86.81 197 GLU A C 1
ATOM 1334 O O . GLU A 1 197 ? -8.813 -10.808 9.883 1.00 86.81 197 GLU A O 1
ATOM 1339 N N . ALA A 1 198 ? -7.118 -9.786 8.813 1.00 85.38 198 ALA A N 1
ATOM 1340 C CA . ALA A 1 198 ? -7.525 -8.441 9.196 1.00 85.38 198 ALA A CA 1
ATOM 1341 C C . ALA A 1 198 ? -8.917 -8.093 8.662 1.00 85.38 198 ALA A C 1
ATOM 1343 O O . ALA A 1 198 ? -9.732 -7.544 9.405 1.00 85.38 198 ALA A O 1
ATOM 1344 N N . VAL A 1 199 ? -9.224 -8.438 7.409 1.00 84.81 199 VAL A N 1
ATOM 1345 C CA . VAL A 1 199 ? -10.563 -8.235 6.832 1.00 84.81 199 VAL A CA 1
ATOM 1346 C C . VAL A 1 199 ? -11.609 -9.048 7.595 1.00 84.81 199 VAL A C 1
ATOM 1348 O O . VAL A 1 199 ? -12.582 -8.469 8.077 1.00 84.81 199 VAL A O 1
ATOM 1351 N N . ALA A 1 200 ? -11.384 -10.350 7.784 1.00 85.25 200 ALA A N 1
ATOM 1352 C CA . ALA A 1 200 ? -12.326 -11.230 8.477 1.00 85.25 200 ALA A CA 1
ATOM 1353 C C . ALA A 1 200 ? -12.601 -10.771 9.919 1.00 85.25 200 ALA A C 1
ATOM 1355 O O . ALA A 1 200 ? -13.751 -10.695 10.352 1.00 85.25 200 ALA A O 1
ATOM 1356 N N . THR A 1 201 ? -11.548 -10.405 10.650 1.00 85.75 201 THR A N 1
ATOM 1357 C CA . THR A 1 201 ? -11.652 -9.986 12.052 1.00 85.75 201 THR A CA 1
ATOM 1358 C C . THR A 1 201 ? -12.323 -8.625 12.196 1.00 85.75 201 THR A C 1
ATOM 1360 O O . THR A 1 201 ? -13.103 -8.423 13.124 1.00 85.75 201 THR A O 1
ATOM 1363 N N . THR A 1 202 ? -12.053 -7.691 11.279 1.00 82.69 202 THR A N 1
ATOM 1364 C CA . THR A 1 202 ? -12.659 -6.350 11.322 1.00 82.69 202 THR A CA 1
ATOM 1365 C C . THR A 1 202 ? -14.161 -6.427 11.062 1.00 82.69 202 THR A C 1
ATOM 1367 O O . THR A 1 202 ? -14.935 -5.802 11.787 1.00 82.69 202 THR A O 1
ATOM 1370 N N . SER A 1 203 ? -14.583 -7.245 10.093 1.00 75.38 203 SER A N 1
ATOM 1371 C CA . SER A 1 203 ? -16.002 -7.483 9.810 1.00 75.38 203 SER A CA 1
ATOM 1372 C C . SER A 1 203 ? -16.727 -8.209 10.947 1.00 75.38 203 SER A C 1
ATOM 1374 O O . SER A 1 203 ? -17.885 -7.917 11.203 1.00 75.38 203 SER A O 1
ATOM 1376 N N . ALA A 1 204 ? -16.058 -9.105 11.681 1.00 68.50 204 ALA A N 1
ATOM 1377 C CA . ALA A 1 204 ? -16.663 -9.801 12.823 1.00 68.50 204 ALA A CA 1
ATOM 1378 C C . ALA A 1 204 ? -16.934 -8.889 14.038 1.00 68.50 204 ALA A C 1
ATOM 1380 O O . ALA A 1 204 ? -17.664 -9.272 14.950 1.00 68.50 204 ALA A O 1
ATOM 1381 N N . THR A 1 205 ? -16.321 -7.702 14.078 1.00 60.41 205 THR A N 1
ATOM 1382 C CA . THR A 1 205 ? -16.499 -6.713 15.155 1.00 60.41 205 THR A CA 1
ATOM 1383 C C . THR A 1 205 ? -17.522 -5.616 14.837 1.00 60.41 205 THR A C 1
ATOM 1385 O O . THR A 1 205 ? -17.704 -4.718 15.663 1.00 60.41 205 THR A O 1
ATOM 1388 N N . ALA A 1 206 ? -18.142 -5.677 13.655 1.00 58.81 206 ALA A N 1
ATOM 1389 C CA . ALA A 1 206 ? -19.162 -4.752 13.158 1.00 58.81 206 ALA A CA 1
ATOM 1390 C C . ALA A 1 206 ? -20.565 -5.093 13.676 1.00 58.81 206 ALA A C 1
ATOM 1392 O O . ALA A 1 206 ? -21.316 -4.139 13.989 1.00 58.81 206 ALA A O 1
#

Sequence (206 aa):
SPGCGAGSGGGPGSGSGCGAGSGSGSGCGAGSGSGSGCGAGSGSGAGAPAAPGVRLEGLVLLDPTQVFGGFRPAYLVRALPMLLRPTPGRIGGFLAWESGLAGPQAVADAAGPDWFRLQEATAGFPTVRPVTGPRPDLRGLGRLPVTVLFAGRSRCHDARRTARAAAAALPPGARIEVVPDAAHHVFPLTAAEAVAEAVATTSATA

Foldseek 3Di:
DDDDDDDDDDDDDEDEDEDDDDDDDDDDDDDDDDDDYDDDDDDDDPDDPPDPPDDDQAAEAEQDAQQLDHFDPVLCVLCVVCLVQNALQSQQQNQCVQLVHPTSVRLCVQQNVVVSVVSRCCNVDDRDDDDDDHHDQQPVCPPHAAEYEHAQSENGDNLVSSLVSCVVRHDPNHHGYYDNNGGRPSRCRNVVVVVVVRVVVSSVSD